Protein AF-0000000087149313 (afdb_homodimer)

Solvent-accessible surface area (backbone atoms only — not comparable to full-atom values): 12226 Å² total; per-residue (Å²): 126,84,83,65,76,82,66,44,53,39,24,31,28,38,32,50,38,61,80,58,48,82,68,40,74,59,49,73,34,48,25,33,29,45,24,23,52,72,53,33,72,73,40,62,38,40,29,31,23,41,38,40,74,73,73,87,81,51,76,36,46,41,80,42,56,24,92,80,37,57,45,91,47,56,29,19,32,30,40,69,55,29,27,45,41,17,40,87,77,26,48,77,46,77,62,39,60,55,51,68,72,61,46,51,51,48,50,52,16,38,27,54,34,42,62,50,121,126,82,83,66,75,82,65,44,53,39,25,30,28,37,33,49,39,60,80,56,48,82,69,40,74,58,50,75,34,48,24,33,28,46,25,23,51,72,54,33,71,72,42,61,37,41,31,33,22,40,39,39,74,74,73,87,81,51,75,36,47,40,82,43,56,24,94,79,39,55,45,91,47,54,29,20,32,30,38,67,54,28,28,44,41,15,40,85,76,27,48,77,48,77,62,40,58,54,50,70,71,60,47,53,52,47,50,53,17,37,25,55,36,43,62,49,119

Secondary structure (DSSP, 8-state):
--------TTEEEEEE--S--TTS--SEEEEEE-S-HHHHHH-SEEEEEEEES-----TTEEEE-GGGSS-SS-EEEEGGG-EEEEHHHHEEEEEEE--HHHHHHHHHHHHHHHT--/--------TTEEEEEE--S--TTS--SEEEEEE-S-HHHHHH-SEEEEEEEES-----TTEEEE-GGGSS-SS-EEEEGGG-EEEEHHHHEEEEEEE--HHHHHHHHHHHHHHHT--

Sequence (234 aa):
MSDDPEIRRSDVVVVDLDPAEGHEMKKTRPAVVVQNDVGNKNSGTTIVAPATGTYRGYPFEVLVEAADSPFEKDSSVRLDQIRVVSIDDRIHSVLGRLDTTTMDEVDEALKLSLALDMSDDPEIRRSDVVVVDLDPAEGHEMKKTRPAVVVQNDVGNKNSGTTIVAPATGTYRGYPFEVLVEAADSPFEKDSSVRLDQIRVVSIDDRIHSVLGRLDTTTMDEVDEALKLSLALD

InterPro domains:
  IPR003477 mRNA interferase PemK-like [PF02452] (8-114)
  IPR003477 mRNA interferase PemK-like [PIRSF033490] (6-116)
  IPR003477 mRNA interferase PemK-like [PTHR33988] (7-116)
  IPR011067 Plasmid maintenance toxin/Cell growth inhibitor [G3DSA:2.30.30.110] (5-117)

Nearest PDB structures (foldseek):
  4mzm-assembly2_C  TM=9.581E-01  e=4.057E-13  Staphylococcus aureus subsp. aureus N315
  5dlo-assembly1_A  TM=9.617E-01  e=4.419E-12  Staphylococcus aureus
  9g2a-assembly1_B  TM=9.356E-01  e=2.939E-12  Staphylococcus aureus subsp. aureus N315
  4mzp-assembly3_E  TM=9.376E-01  e=5.912E-12  Staphylococcus aureus subsp. aureus N315
  5cr2-assembly2_C  TM=8.946E-01  e=3.277E-08  Escherichia coli K-12

Structure (mmCIF, N/CA/C/O backbone):
data_AF-0000000087149313-model_v1
#
loop_
_entity.id
_entity.type
_entity.pdbx_description
1 polymer 'Type II toxin-antitoxin system PemK/MazF family toxin'
#
loop_
_atom_site.group_PDB
_atom_site.id
_atom_site.type_symbol
_atom_site.label_atom_id
_atom_site.label_alt_id
_atom_site.label_comp_id
_atom_site.label_asym_id
_atom_site.label_entity_id
_atom_site.label_seq_id
_atom_site.pdbx_PDB_ins_code
_atom_site.Cartn_x
_atom_site.Cartn_y
_atom_site.Cartn_z
_atom_site.occupancy
_atom_site.B_iso_or_equiv
_atom_site.auth_seq_id
_atom_site.auth_comp_id
_atom_site.auth_asym_id
_atom_site.auth_atom_id
_atom_site.pdbx_PDB_model_num
ATOM 1 N N . MET A 1 1 ? 25.422 -14.844 7.492 1 31.81 1 MET A N 1
ATOM 2 C CA . MET A 1 1 ? 24.594 -13.82 6.867 1 31.81 1 MET A CA 1
ATOM 3 C C . MET A 1 1 ? 23.562 -14.453 5.926 1 31.81 1 MET A C 1
ATOM 5 O O . MET A 1 1 ? 23.938 -15.156 4.984 1 31.81 1 MET A O 1
ATOM 9 N N . SER A 1 2 ? 22.453 -15.062 6.301 1 39.28 2 SER A N 1
ATOM 10 C CA . SER A 1 2 ? 21.609 -15.906 5.465 1 39.28 2 SER A CA 1
ATOM 11 C C . SER A 1 2 ? 21.422 -15.312 4.074 1 39.28 2 SER A C 1
ATOM 13 O O . SER A 1 2 ? 21.422 -14.086 3.916 1 39.28 2 SER A O 1
ATOM 15 N N . ASP A 1 3 ? 21.938 -15.805 2.93 1 41.69 3 ASP A N 1
ATOM 16 C CA . ASP A 1 3 ? 21.844 -15.391 1.536 1 41.69 3 ASP A CA 1
ATOM 17 C C . ASP A 1 3 ? 20.406 -15.031 1.166 1 41.69 3 ASP A C 1
ATOM 19 O O . ASP A 1 3 ? 19.641 -15.891 0.706 1 41.69 3 ASP A O 1
ATOM 23 N N . ASP A 1 4 ? 19.516 -14.492 2.016 1 52.44 4 ASP A N 1
ATOM 24 C CA . ASP A 1 4 ? 18.141 -14.18 1.675 1 52.44 4 ASP A CA 1
ATOM 25 C C . ASP A 1 4 ? 18.031 -13.602 0.264 1 52.44 4 ASP A C 1
ATOM 27 O O . ASP A 1 4 ? 18.734 -12.648 -0.075 1 52.44 4 ASP A O 1
ATOM 31 N N . PRO A 1 5 ? 17.562 -14.344 -0.653 1 60.69 5 PRO A N 1
ATOM 32 C CA . PRO A 1 5 ? 17.484 -13.805 -2.014 1 60.69 5 PRO A CA 1
ATOM 33 C C . PRO A 1 5 ? 17 -12.359 -2.049 1 60.69 5 PRO A C 1
ATOM 35 O O . PRO A 1 5 ? 16.297 -11.914 -1.144 1 60.69 5 PRO A O 1
ATOM 38 N N . GLU A 1 6 ? 17.688 -11.523 -2.691 1 86.81 6 GLU A N 1
ATOM 39 C CA . GLU A 1 6 ? 17.344 -10.133 -2.961 1 86.81 6 GLU A CA 1
ATOM 40 C C . GLU A 1 6 ? 15.906 -10.016 -3.469 1 86.81 6 GLU A C 1
ATOM 42 O O . GLU A 1 6 ? 15.523 -10.688 -4.426 1 86.81 6 GLU A O 1
ATOM 47 N N . ILE A 1 7 ? 14.93 -9.453 -2.691 1 96.69 7 ILE A N 1
ATOM 48 C CA . ILE A 1 7 ? 13.555 -9.172 -3.084 1 96.69 7 ILE A CA 1
ATOM 49 C C . ILE A 1 7 ? 13.539 -8.18 -4.246 1 96.69 7 ILE A C 1
ATOM 51 O O . ILE A 1 7 ? 14.234 -7.164 -4.211 1 96.69 7 ILE A O 1
ATOM 55 N N . ARG A 1 8 ? 12.812 -8.609 -5.32 1 98.12 8 ARG A N 1
ATOM 56 C CA . ARG A 1 8 ? 12.688 -7.742 -6.488 1 98.12 8 ARG A CA 1
ATOM 57 C C . ARG A 1 8 ? 11.219 -7.527 -6.855 1 98.12 8 ARG A C 1
ATOM 59 O O . ARG A 1 8 ? 10.375 -8.391 -6.594 1 98.12 8 ARG A O 1
ATOM 66 N N . ARG A 1 9 ? 11.008 -6.379 -7.488 1 98.69 9 ARG A N 1
ATOM 67 C CA . ARG A 1 9 ? 9.672 -6.133 -8.023 1 98.69 9 ARG A CA 1
ATOM 68 C C . ARG A 1 9 ? 9.25 -7.262 -8.961 1 98.69 9 ARG A C 1
ATOM 70 O O . ARG A 1 9 ? 10.062 -7.793 -9.719 1 98.69 9 ARG A O 1
ATOM 77 N N . SER A 1 10 ? 8.039 -7.629 -8.922 1 98.81 10 SER A N 1
ATOM 78 C CA . SER A 1 10 ? 7.406 -8.664 -9.727 1 98.81 10 SER A CA 1
ATOM 79 C C . SER A 1 10 ? 7.57 -10.039 -9.094 1 98.81 10 SER A C 1
ATOM 81 O O . SER A 1 10 ? 6.98 -11.023 -9.555 1 98.81 10 SER A O 1
ATOM 83 N N . ASP A 1 11 ? 8.477 -10.18 -8.039 1 98.69 11 ASP A N 1
ATOM 84 C CA . ASP A 1 11 ? 8.555 -11.453 -7.328 1 98.69 11 ASP A CA 1
ATOM 85 C C . ASP A 1 11 ? 7.199 -11.836 -6.734 1 98.69 11 ASP A C 1
ATOM 87 O O . A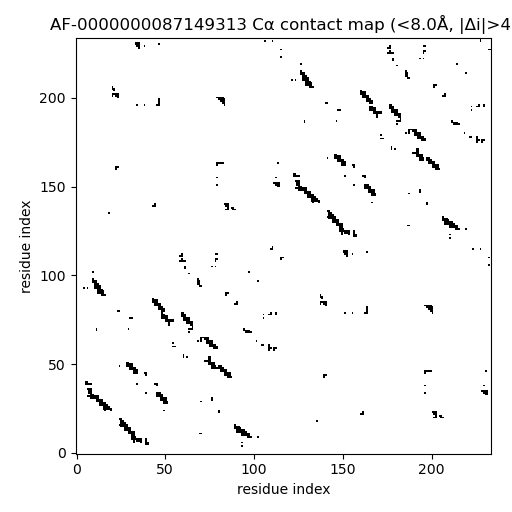SP A 1 11 ? 6.484 -10.984 -6.211 1 98.69 11 ASP A O 1
ATOM 91 N N . VAL A 1 12 ? 6.836 -13.086 -6.875 1 98.88 12 VAL A N 1
ATOM 92 C CA . VAL A 1 12 ? 5.785 -13.672 -6.047 1 98.88 12 VAL A CA 1
ATOM 93 C C . VAL A 1 12 ? 6.395 -14.242 -4.77 1 98.88 12 VAL A C 1
ATOM 95 O O . VAL A 1 12 ? 7.312 -15.07 -4.82 1 98.88 12 VAL A O 1
ATOM 98 N N . VAL A 1 13 ? 5.879 -13.828 -3.637 1 98.75 13 VAL A N 1
ATOM 99 C CA . VAL A 1 13 ? 6.434 -14.227 -2.348 1 98.75 13 VAL A CA 1
ATOM 100 C C . VAL A 1 13 ? 5.336 -14.828 -1.473 1 98.75 13 VAL A C 1
ATOM 102 O O . VAL A 1 13 ? 4.145 -14.641 -1.743 1 98.75 13 VAL A O 1
ATOM 105 N N . VAL A 1 14 ? 5.719 -15.586 -0.468 1 98.69 14 VAL A N 1
ATOM 106 C CA . VAL A 1 14 ? 4.816 -15.992 0.603 1 98.69 14 VAL A CA 1
ATOM 107 C C . VAL A 1 14 ? 4.957 -15.039 1.789 1 98.69 14 VAL A C 1
ATOM 109 O O . VAL A 1 14 ? 6.035 -14.93 2.381 1 98.69 14 VAL A O 1
ATOM 112 N N . VAL A 1 15 ? 3.875 -14.406 2.135 1 98.81 15 VAL A N 1
ATOM 113 C CA . VAL A 1 15 ? 3.955 -13.336 3.121 1 98.81 15 VAL A CA 1
ATOM 114 C C . VAL A 1 15 ? 2.982 -13.609 4.266 1 98.81 15 VAL A C 1
ATOM 116 O O . VAL A 1 15 ? 1.86 -14.062 4.039 1 98.81 15 VAL A O 1
ATOM 119 N N . ASP A 1 16 ? 3.416 -13.375 5.5 1 98.81 16 ASP A N 1
ATOM 120 C CA . ASP A 1 16 ? 2.553 -13.414 6.68 1 98.81 16 ASP A CA 1
ATOM 121 C C . ASP A 1 16 ? 1.894 -12.055 6.918 1 98.81 16 ASP A C 1
ATOM 123 O O . ASP A 1 16 ? 2.566 -11.086 7.273 1 98.81 16 ASP A O 1
ATOM 127 N N . LEU A 1 17 ? 0.574 -11.977 6.84 1 98.75 17 LEU A N 1
ATOM 128 C CA . LEU A 1 17 ? -0.126 -10.695 6.926 1 98.75 17 LEU A CA 1
ATOM 129 C C . LEU A 1 17 ? -0.73 -10.5 8.312 1 98.75 17 LEU A C 1
ATOM 131 O O . LEU A 1 17 ? -1.317 -9.453 8.594 1 98.75 17 LEU A O 1
ATOM 135 N N . ASP A 1 18 ? -0.451 -11.438 9.18 1 97.94 18 ASP A N 1
ATOM 136 C CA . ASP A 1 18 ? -0.985 -11.312 10.539 1 97.94 18 ASP A CA 1
ATOM 137 C C . ASP A 1 18 ? -0.021 -10.555 11.438 1 97.94 18 ASP A C 1
ATOM 139 O O . ASP A 1 18 ? 1.197 -10.688 11.312 1 97.94 18 ASP A O 1
ATOM 143 N N . PRO A 1 19 ? -0.542 -9.93 12.445 1 97.5 19 PRO A N 1
ATOM 144 C CA . PRO A 1 19 ? -1.968 -9.664 12.641 1 97.5 19 PRO A CA 1
ATOM 145 C C . PRO A 1 19 ? -2.506 -8.617 11.672 1 97.5 19 PRO A C 1
ATOM 147 O O . PRO A 1 19 ? -1.741 -7.801 11.148 1 97.5 19 PRO A O 1
ATOM 150 N N . ALA A 1 20 ? -3.686 -8.609 11.227 1 97.19 20 ALA A N 1
ATOM 151 C CA . ALA A 1 20 ? -4.441 -7.617 10.469 1 97.19 20 ALA A CA 1
ATOM 152 C C . ALA A 1 20 ? -5.715 -7.215 11.203 1 97.19 20 ALA A C 1
ATOM 154 O O . ALA A 1 20 ? -6.117 -7.867 12.164 1 97.19 20 ALA A O 1
ATOM 155 N N . GLU A 1 21 ? -6.277 -6.176 10.812 1 97.62 21 GLU A N 1
ATOM 156 C CA . GLU A 1 21 ? -7.477 -5.656 11.461 1 97.62 21 GLU A CA 1
ATOM 157 C C . GLU A 1 21 ? -8.641 -5.547 10.484 1 97.62 21 GLU A C 1
ATOM 159 O O . GLU A 1 21 ? -8.445 -5.164 9.328 1 97.62 21 GLU A O 1
ATOM 164 N N . GLY A 1 22 ? -9.828 -5.852 11.016 1 97.88 22 GLY A N 1
ATOM 165 C CA . GLY A 1 22 ? -11.055 -5.594 10.281 1 97.88 22 GLY A CA 1
ATOM 166 C C . GLY A 1 22 ? -11.047 -6.188 8.883 1 97.88 22 GLY A C 1
ATOM 167 O O . GLY A 1 22 ? -10.82 -7.387 8.719 1 97.88 22 GLY A O 1
ATOM 168 N N . HIS A 1 23 ? -11.125 -5.305 7.891 1 98.19 23 HIS A N 1
ATOM 169 C CA . HIS A 1 23 ? -11.305 -5.711 6.504 1 98.19 23 HIS A CA 1
ATOM 170 C C . HIS A 1 23 ? -9.961 -5.914 5.809 1 98.19 23 HIS A C 1
ATOM 172 O O . HIS A 1 23 ? -9.914 -6.152 4.598 1 98.19 23 HIS A O 1
ATOM 178 N N . GLU A 1 24 ? -8.828 -5.82 6.453 1 98.75 24 GLU A N 1
ATOM 179 C CA . GLU A 1 24 ? -7.512 -6.098 5.895 1 98.75 24 GLU A CA 1
ATOM 180 C C . GLU A 1 24 ? -7.32 -7.59 5.648 1 98.75 24 GLU A C 1
ATOM 182 O O . GLU A 1 24 ? -7.73 -8.422 6.461 1 98.75 24 GLU A O 1
ATOM 187 N N . MET A 1 25 ? -6.695 -7.863 4.508 1 98.75 25 MET A N 1
ATOM 188 C CA . MET A 1 25 ? -6.398 -9.273 4.246 1 98.75 25 MET A CA 1
ATOM 189 C C . MET A 1 25 ? -5.434 -9.828 5.289 1 98.75 25 MET A C 1
ATOM 191 O O . MET A 1 25 ? -4.523 -9.125 5.734 1 98.75 25 MET A O 1
ATOM 195 N N . LYS A 1 26 ? -5.652 -11.094 5.672 1 98.25 26 LYS A N 1
ATOM 196 C CA . LYS A 1 26 ? -4.922 -11.719 6.766 1 98.25 26 LYS A CA 1
ATOM 197 C C . LYS A 1 26 ? -4.34 -13.062 6.332 1 98.25 26 LYS A C 1
ATOM 199 O O . LYS A 1 26 ? -4.461 -13.453 5.168 1 98.25 26 LYS A O 1
ATOM 204 N N . LYS A 1 27 ? -3.635 -13.719 7.246 1 98.44 27 LYS A N 1
ATOM 205 C CA . LYS A 1 27 ? -3.045 -15.039 7.078 1 98.44 27 LYS A CA 1
ATOM 206 C C . LYS A 1 27 ? -1.812 -14.984 6.18 1 98.44 27 LYS A C 1
ATOM 208 O O . LYS A 1 27 ? -1.324 -13.898 5.855 1 98.44 27 LYS A O 1
ATOM 213 N N . THR A 1 28 ? -1.25 -16.172 6.035 1 98.69 28 THR A N 1
ATOM 214 C CA . THR A 1 28 ? -0.119 -16.328 5.125 1 98.69 28 THR A CA 1
ATOM 215 C C . THR A 1 28 ? -0.602 -16.578 3.699 1 98.69 28 THR A C 1
ATOM 217 O O . THR A 1 28 ? -1.38 -17.5 3.453 1 98.69 28 THR A O 1
ATOM 220 N N . ARG A 1 29 ? -0.194 -15.742 2.789 1 98.62 29 ARG A N 1
ATOM 221 C CA . ARG A 1 29 ? -0.681 -15.766 1.415 1 98.62 29 ARG A CA 1
ATOM 222 C C . ARG A 1 29 ? 0.45 -15.5 0.427 1 98.62 29 ARG A C 1
ATOM 224 O O . ARG A 1 29 ? 1.456 -14.883 0.779 1 98.62 29 ARG A O 1
ATOM 231 N N . PRO A 1 30 ? 0.288 -15.953 -0.799 1 98.81 30 PRO A N 1
AT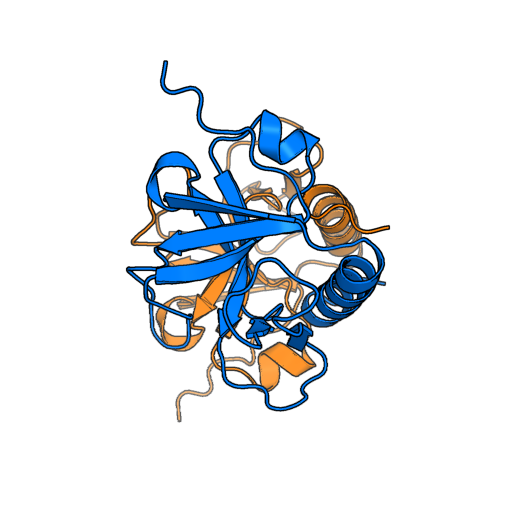OM 232 C CA . PRO A 1 30 ? 1.148 -15.383 -1.84 1 98.81 30 PRO A CA 1
ATOM 233 C C . PRO A 1 30 ? 0.868 -13.906 -2.098 1 98.81 30 PRO A C 1
ATOM 235 O O . PRO A 1 30 ? -0.263 -13.445 -1.915 1 98.81 30 PRO A O 1
ATOM 238 N N . ALA A 1 31 ? 1.833 -13.18 -2.514 1 98.94 31 ALA A N 1
ATOM 239 C CA . ALA A 1 31 ? 1.73 -11.758 -2.846 1 98.94 31 ALA A CA 1
ATOM 240 C C . ALA A 1 31 ? 2.748 -11.367 -3.916 1 98.94 31 ALA A C 1
ATOM 242 O O . ALA A 1 31 ? 3.756 -12.055 -4.098 1 98.94 31 ALA A O 1
ATOM 243 N N . VAL A 1 32 ? 2.504 -10.32 -4.562 1 98.94 32 VAL A N 1
ATOM 244 C CA . VAL A 1 32 ? 3.402 -9.805 -5.586 1 98.94 32 VAL A CA 1
ATOM 245 C C . VAL A 1 32 ? 4.129 -8.562 -5.062 1 98.94 32 VAL A C 1
ATOM 247 O O . VAL A 1 32 ? 3.496 -7.641 -4.543 1 98.94 32 VAL A O 1
ATOM 250 N N . VAL A 1 33 ? 5.414 -8.562 -5.16 1 98.94 33 VAL A N 1
ATOM 251 C CA . VAL A 1 33 ? 6.199 -7.383 -4.801 1 98.94 33 VAL A CA 1
ATOM 252 C C . VAL A 1 33 ? 6.008 -6.293 -5.852 1 98.94 33 VAL A C 1
ATOM 254 O O . VAL A 1 33 ? 6.262 -6.516 -7.039 1 98.94 33 VAL A O 1
ATOM 257 N N . VAL A 1 34 ? 5.629 -5.094 -5.336 1 98.94 34 VAL A N 1
ATOM 258 C CA . VAL A 1 34 ? 5.336 -4.039 -6.297 1 98.94 34 VAL A CA 1
ATOM 259 C C . VAL A 1 34 ? 6.227 -2.826 -6.023 1 98.94 34 VAL A C 1
ATOM 261 O O . VAL A 1 34 ? 6.199 -1.846 -6.77 1 98.94 34 VAL A O 1
ATOM 264 N N . GLN A 1 35 ? 7.066 -2.828 -5.004 1 98.88 35 GLN A N 1
ATOM 265 C CA . GLN A 1 35 ? 8.023 -1.766 -4.723 1 98.88 35 GLN A CA 1
ATOM 266 C C . GLN A 1 35 ? 9.18 -1.785 -5.723 1 98.88 35 GLN A C 1
ATOM 268 O O . GLN A 1 35 ? 9.633 -2.855 -6.133 1 98.88 35 GLN A O 1
ATOM 273 N N . ASN A 1 36 ? 9.664 -0.591 -6.062 1 98.56 36 ASN A N 1
ATOM 274 C CA . ASN A 1 36 ? 10.805 -0.495 -6.969 1 98.56 36 ASN A CA 1
ATOM 275 C C . ASN A 1 36 ? 12.047 -1.162 -6.383 1 98.56 36 ASN A C 1
ATOM 277 O O . ASN A 1 36 ? 12.164 -1.295 -5.164 1 98.56 36 ASN A O 1
ATOM 281 N N . ASP A 1 37 ? 13.031 -1.452 -7.242 1 97.94 37 ASP A N 1
ATOM 282 C CA . ASP A 1 37 ? 14.141 -2.295 -6.812 1 97.94 37 ASP A CA 1
ATOM 283 C C . ASP A 1 37 ? 15.195 -1.478 -6.059 1 97.94 37 ASP A C 1
ATOM 285 O O . ASP A 1 37 ? 15.953 -2.023 -5.258 1 97.94 37 ASP A O 1
ATOM 289 N N . VAL A 1 38 ? 15.359 -0.211 -6.375 1 97.5 38 VAL A N 1
ATOM 290 C CA . VAL A 1 38 ? 16.25 0.62 -5.57 1 97.5 38 VAL A CA 1
ATOM 291 C C . VAL A 1 38 ? 15.789 0.605 -4.113 1 97.5 38 VAL A C 1
ATOM 293 O O . VAL A 1 38 ? 16.594 0.423 -3.203 1 97.5 38 VAL A O 1
ATOM 296 N N . GLY A 1 39 ? 14.445 0.805 -3.916 1 97.44 39 GLY A N 1
ATOM 297 C CA . GLY A 1 39 ? 13.891 0.703 -2.572 1 97.44 39 GLY A CA 1
ATOM 298 C C . GLY A 1 39 ? 14.078 -0.669 -1.954 1 97.44 39 GLY A C 1
ATOM 299 O O . GLY A 1 39 ? 14.461 -0.784 -0.789 1 97.44 39 GLY A O 1
ATOM 300 N N . ASN A 1 40 ? 13.805 -1.708 -2.721 1 98.12 40 ASN A N 1
ATOM 301 C CA . ASN A 1 40 ? 13.938 -3.07 -2.213 1 98.12 40 ASN A CA 1
ATOM 302 C C . ASN A 1 40 ? 15.367 -3.357 -1.747 1 98.12 40 ASN A C 1
ATOM 304 O O . ASN A 1 40 ? 15.57 -4.078 -0.768 1 98.12 40 ASN A O 1
ATOM 308 N N . LYS A 1 41 ? 16.297 -2.852 -2.371 1 96.62 41 LYS A N 1
ATOM 309 C CA . LYS A 1 41 ? 17.703 -3.098 -2.059 1 96.62 41 LYS A CA 1
ATOM 310 C C . LYS A 1 41 ? 18.141 -2.318 -0.82 1 96.62 41 LYS A C 1
ATOM 312 O O . LYS A 1 41 ? 19.047 -2.734 -0.107 1 96.62 41 LYS A O 1
ATOM 317 N N . ASN A 1 42 ? 17.469 -1.218 -0.54 1 96.25 42 ASN A N 1
ATOM 318 C CA . ASN A 1 42 ? 18 -0.295 0.459 1 96.25 42 ASN A CA 1
ATOM 319 C C . ASN A 1 42 ? 17.078 -0.195 1.672 1 96.25 42 ASN A C 1
ATOM 321 O O . ASN A 1 42 ? 17.281 0.66 2.537 1 96.25 42 ASN A O 1
ATOM 325 N N . SER A 1 43 ? 16.125 -0.995 1.692 1 96.31 43 SER A N 1
ATOM 326 C CA . SER A 1 43 ? 15.156 -0.921 2.779 1 96.31 43 SER A CA 1
ATOM 327 C C . SER A 1 43 ? 14.938 -2.287 3.418 1 96.31 43 SER A C 1
ATOM 329 O O . SER A 1 43 ? 15.156 -3.32 2.781 1 96.31 43 SER A O 1
ATOM 331 N N . GLY A 1 44 ? 14.578 -2.295 4.68 1 97.5 44 GLY A N 1
ATOM 332 C CA . GLY A 1 44 ? 14.164 -3.514 5.352 1 97.5 44 GLY A CA 1
ATOM 333 C C . GLY A 1 44 ? 12.719 -3.887 5.074 1 97.5 44 GLY A C 1
ATOM 334 O O . GLY A 1 44 ? 12.242 -4.938 5.516 1 97.5 44 GLY A O 1
ATOM 335 N N . THR A 1 45 ? 12 -3.014 4.355 1 98.38 45 THR A N 1
ATOM 336 C CA . THR A 1 45 ? 10.609 -3.271 3.996 1 98.38 45 THR A CA 1
ATOM 337 C C . THR A 1 45 ? 10.445 -3.348 2.482 1 98.38 45 THR A C 1
ATOM 339 O O . THR A 1 45 ? 11.359 -3 1.735 1 98.38 45 THR A O 1
ATOM 342 N N . THR A 1 46 ? 9.383 -3.877 2.039 1 98.81 46 THR A N 1
ATOM 343 C CA . THR A 1 46 ? 8.891 -3.793 0.667 1 98.81 46 THR A CA 1
ATOM 344 C C . THR A 1 46 ? 7.379 -3.607 0.641 1 98.81 46 THR A C 1
ATOM 346 O O . THR A 1 46 ? 6.723 -3.674 1.683 1 98.81 46 THR A O 1
ATOM 349 N N . ILE A 1 47 ? 6.805 -3.262 -0.503 1 98.94 47 ILE A N 1
ATOM 350 C CA . ILE A 1 47 ? 5.363 -3.148 -0.687 1 98.94 47 ILE A CA 1
ATOM 351 C C . ILE A 1 47 ? 4.852 -4.328 -1.511 1 98.94 47 ILE A C 1
ATOM 353 O O . ILE A 1 47 ? 5.418 -4.652 -2.559 1 98.94 47 ILE A O 1
ATOM 357 N N . VAL A 1 48 ? 3.779 -4.961 -1.023 1 99 48 VAL A N 1
ATOM 358 C CA . VAL A 1 48 ? 3.279 -6.164 -1.686 1 99 48 VAL A CA 1
ATOM 359 C C . VAL A 1 48 ? 1.788 -6.012 -1.972 1 99 48 VAL A C 1
ATOM 361 O O . VAL A 1 48 ? 1.094 -5.25 -1.296 1 99 48 VAL A O 1
ATOM 364 N N . ALA A 1 49 ? 1.353 -6.703 -2.943 1 98.94 49 ALA A N 1
ATOM 365 C CA . ALA A 1 49 ? -0.061 -6.922 -3.234 1 98.94 49 ALA A CA 1
ATOM 366 C C . ALA A 1 49 ? -0.449 -8.383 -2.994 1 98.94 49 ALA A C 1
ATOM 368 O O . ALA A 1 49 ? -0.037 -9.273 -3.742 1 98.94 49 ALA A O 1
ATOM 369 N N . PRO A 1 50 ? -1.26 -8.664 -2.021 1 98.94 50 PRO A N 1
ATOM 370 C CA . PRO A 1 50 ? -1.608 -10.055 -1.715 1 98.94 50 PRO A CA 1
ATOM 371 C C . PRO A 1 50 ? -2.578 -10.656 -2.729 1 98.94 50 PRO A C 1
ATOM 373 O O . PRO A 1 50 ? -3.271 -9.922 -3.438 1 98.94 50 PRO A O 1
ATOM 376 N N . ALA A 1 51 ? -2.594 -11.961 -2.775 1 98.88 51 ALA A N 1
ATOM 377 C CA . ALA A 1 51 ? -3.459 -12.68 -3.709 1 98.88 51 ALA A CA 1
ATOM 378 C C . ALA A 1 51 ? -4.395 -13.625 -2.969 1 98.88 51 ALA A C 1
ATOM 380 O O . ALA A 1 51 ? -4.098 -14.062 -1.854 1 98.88 51 ALA A O 1
ATOM 381 N N . THR A 1 52 ? -5.465 -13.875 -3.523 1 98.38 52 THR A N 1
ATOM 382 C CA . THR A 1 52 ? -6.457 -14.82 -3.031 1 98.38 52 THR A CA 1
ATOM 383 C C . T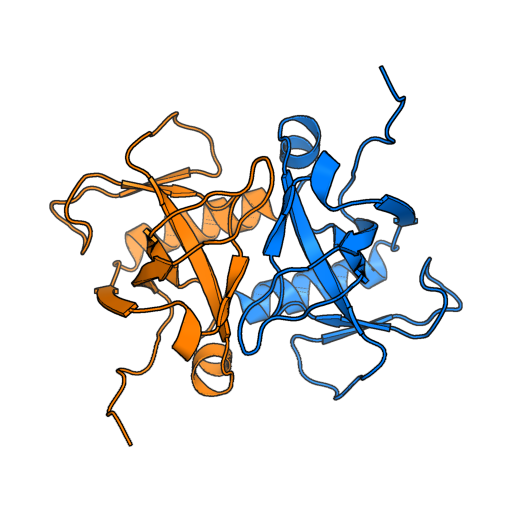HR A 1 52 ? -7.008 -15.672 -4.176 1 98.38 52 THR A C 1
ATOM 385 O O . THR A 1 52 ? -6.746 -15.383 -5.348 1 98.38 52 THR A O 1
ATOM 388 N N . GLY A 1 53 ? -7.641 -16.703 -3.867 1 97.88 53 GLY A N 1
ATOM 389 C CA . GLY A 1 53 ? -8.227 -17.578 -4.875 1 97.88 53 GLY A CA 1
ATOM 390 C C . GLY A 1 53 ? -9.547 -17.062 -5.418 1 97.88 53 GLY A C 1
ATOM 391 O O . GLY A 1 53 ? -10.039 -17.547 -6.434 1 97.88 53 GLY A O 1
ATOM 392 N N . THR A 1 54 ? -10.164 -16.109 -4.762 1 96.44 54 THR A N 1
ATOM 393 C CA . THR A 1 54 ? -11.461 -15.578 -5.164 1 96.44 54 THR A CA 1
ATOM 394 C C . THR A 1 54 ? -11.297 -14.422 -6.141 1 96.44 54 THR A C 1
ATOM 396 O O . THR A 1 54 ? -10.672 -13.414 -5.816 1 96.44 54 THR A O 1
ATOM 399 N N . TYR A 1 55 ? -11.789 -14.633 -7.266 1 97.19 55 TYR A N 1
ATOM 400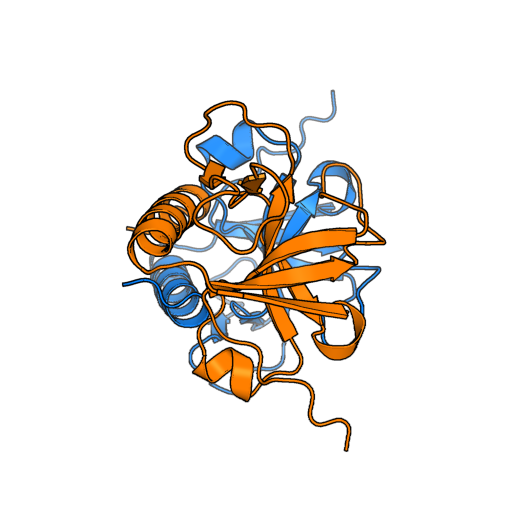 C CA . TYR A 1 55 ? -11.766 -13.594 -8.281 1 97.19 55 TYR A CA 1
ATOM 401 C C . TYR A 1 55 ? -13.18 -13.086 -8.57 1 97.19 55 TYR A C 1
ATOM 403 O O . TYR A 1 55 ? -14.062 -13.859 -8.938 1 97.19 55 TYR A O 1
ATOM 411 N N . ARG A 1 56 ? -13.461 -11.766 -8.484 1 97.06 56 ARG A N 1
ATOM 412 C CA . ARG A 1 56 ? -14.781 -11.18 -8.664 1 97.06 56 ARG A CA 1
ATOM 413 C C . ARG A 1 56 ? -14.836 -10.32 -9.922 1 97.06 56 ARG A C 1
ATOM 415 O O . ARG A 1 56 ? -15.914 -9.875 -10.336 1 97.06 56 ARG A O 1
ATOM 422 N N . GLY A 1 57 ? -13.734 -9.984 -10.508 1 97.06 57 GLY A N 1
ATOM 423 C CA . GLY A 1 57 ? -13.695 -9.234 -11.758 1 97.06 57 GLY A CA 1
ATOM 424 C C . GLY A 1 57 ? -13.672 -7.734 -11.547 1 97.06 57 GLY A C 1
ATOM 425 O O . GLY A 1 57 ? -14.031 -6.969 -12.445 1 97.06 57 GLY A O 1
ATOM 426 N N . TYR A 1 58 ? -13.336 -7.254 -10.398 1 97.56 58 TYR A N 1
ATOM 427 C CA . TYR A 1 58 ? -13.188 -5.824 -10.156 1 97.56 58 TYR A CA 1
ATOM 428 C C . TYR A 1 58 ? -11.953 -5.277 -10.859 1 97.56 58 TYR A C 1
ATOM 430 O O . TYR A 1 58 ? -10.984 -6.008 -11.086 1 97.56 58 TYR A O 1
ATOM 438 N N . PRO A 1 59 ? -11.914 -3.988 -11.148 1 97.88 59 PRO A N 1
ATOM 439 C CA . PRO A 1 59 ? -10.781 -3.408 -11.875 1 97.88 59 PRO A CA 1
ATOM 440 C C . PRO A 1 59 ? -9.5 -3.369 -11.047 1 97.88 59 PRO A C 1
ATOM 442 O O . PRO A 1 59 ? -8.406 -3.213 -11.594 1 97.88 59 PRO A O 1
ATOM 445 N N . PHE A 1 60 ? -9.57 -3.484 -9.773 1 98.12 60 PHE A N 1
ATOM 446 C CA . PHE A 1 60 ? -8.383 -3.447 -8.922 1 98.12 60 PHE A CA 1
ATOM 447 C C . PHE A 1 60 ? -7.852 -4.855 -8.672 1 98.12 60 PHE A C 1
ATOM 449 O O . PHE A 1 60 ? -6.934 -5.043 -7.875 1 98.12 60 PHE A O 1
ATOM 456 N N . GLU A 1 61 ? -8.422 -5.848 -9.328 1 98.62 61 GLU A N 1
ATOM 457 C CA . GLU A 1 61 ? -7.965 -7.23 -9.297 1 98.62 61 GLU A CA 1
ATOM 458 C C . GLU A 1 61 ? -7.266 -7.613 -10.594 1 98.62 61 GLU A C 1
ATOM 460 O O . GLU A 1 61 ? -7.699 -7.219 -11.68 1 98.62 61 GLU A O 1
ATOM 465 N N . VAL A 1 62 ? -6.223 -8.359 -10.406 1 98.81 62 VAL A N 1
ATOM 466 C CA . VAL A 1 62 ? -5.586 -8.977 -11.57 1 98.81 62 VAL A CA 1
ATOM 467 C C . VAL A 1 62 ? -5.578 -10.492 -11.414 1 98.81 62 VAL A C 1
ATOM 469 O O . VAL A 1 62 ? -4.973 -11.023 -10.484 1 98.81 62 VAL A O 1
ATOM 472 N N . LEU A 1 63 ? -6.285 -11.156 -12.328 1 98.62 63 LEU A N 1
ATOM 473 C CA . LEU A 1 63 ? -6.289 -12.617 -12.328 1 98.62 63 LEU A CA 1
ATOM 474 C C . LEU A 1 63 ? -5.027 -13.164 -12.992 1 98.62 63 LEU A C 1
ATOM 476 O O . LEU A 1 63 ? -4.715 -12.797 -14.125 1 98.62 63 LEU A O 1
ATOM 480 N N . VAL A 1 64 ? -4.312 -13.984 -12.258 1 98.69 64 VAL A N 1
ATOM 481 C CA . VAL A 1 64 ? -3.105 -14.617 -12.781 1 98.69 64 VAL A CA 1
ATOM 482 C C . VAL A 1 64 ? -3.277 -16.141 -12.789 1 98.69 64 VAL A C 1
ATOM 484 O O . VAL A 1 64 ? -3.529 -16.75 -11.75 1 98.69 64 VAL A O 1
ATOM 487 N N . GLU A 1 65 ? -3.105 -16.703 -13.922 1 98.25 65 GLU A N 1
ATOM 488 C CA . GLU A 1 65 ? -3.246 -18.141 -14.047 1 98.25 65 GLU A CA 1
ATOM 489 C C . GLU A 1 65 ? -2.02 -18.859 -13.5 1 98.25 65 GLU A C 1
ATOM 491 O O . GLU A 1 65 ? -0.889 -18.422 -13.695 1 98.25 65 GLU A O 1
ATOM 496 N N . ALA A 1 66 ? -2.287 -20.031 -12.875 1 98 66 ALA A N 1
ATOM 497 C CA . ALA A 1 66 ? -1.216 -20.844 -12.297 1 98 66 ALA A CA 1
ATOM 498 C C . ALA A 1 66 ? -0.259 -21.344 -13.375 1 98 66 ALA A C 1
ATOM 500 O O . ALA A 1 66 ? 0.957 -21.359 -13.172 1 98 66 ALA A O 1
ATOM 501 N N . ALA A 1 67 ? -0.672 -21.703 -14.57 1 96.38 67 ALA A N 1
ATOM 502 C CA . ALA A 1 67 ? 0.099 -22.344 -15.633 1 96.38 67 ALA A CA 1
ATOM 503 C C . ALA A 1 67 ? 1.245 -21.453 -16.094 1 96.38 67 ALA A C 1
ATOM 505 O O . ALA A 1 67 ? 2.314 -21.938 -16.469 1 96.38 67 ALA A O 1
ATOM 506 N N . ASP A 1 68 ? 1.108 -20.172 -16 1 92.94 68 ASP A N 1
ATOM 507 C CA . ASP A 1 68 ? 2.092 -19.234 -16.562 1 92.94 68 ASP A CA 1
ATOM 508 C C . ASP A 1 68 ? 2.646 -18.312 -15.477 1 92.94 68 ASP A C 1
ATOM 510 O O . ASP A 1 68 ? 2.969 -17.156 -15.742 1 92.94 68 ASP A O 1
ATOM 514 N N . SER A 1 69 ? 2.604 -18.828 -14.266 1 98.06 69 SER A N 1
ATOM 515 C CA . SER A 1 69 ? 3.043 -17.984 -13.156 1 98.06 69 SER A CA 1
ATOM 516 C C . SER A 1 69 ? 3.6 -18.828 -12.008 1 98.06 69 SER A C 1
ATOM 518 O O . SER A 1 69 ? 3.475 -20.047 -12.016 1 98.06 69 SER A O 1
ATOM 520 N N . PRO A 1 70 ? 4.23 -18.188 -11.055 1 98.38 70 PRO A N 1
ATOM 521 C CA . PRO A 1 70 ? 4.746 -18.906 -9.891 1 98.38 70 PRO A CA 1
ATOM 522 C C . PRO A 1 70 ? 3.646 -19.297 -8.898 1 98.38 70 PRO A C 1
ATOM 524 O O . PRO A 1 70 ? 3.924 -19.938 -7.883 1 98.38 70 PRO A O 1
ATOM 527 N N . PHE A 1 71 ? 2.422 -18.906 -9.156 1 98.62 71 PHE A N 1
ATOM 528 C CA . PHE A 1 71 ? 1.337 -19.281 -8.258 1 98.62 71 PHE A CA 1
ATOM 529 C C . PHE A 1 71 ? 0.997 -20.75 -8.391 1 98.62 71 PHE A C 1
ATOM 531 O O . PHE A 1 71 ? 0.993 -21.297 -9.5 1 98.62 71 PHE A O 1
ATOM 538 N N . GLU A 1 72 ? 0.72 -21.391 -7.32 1 97.5 72 GLU A N 1
ATOM 539 C CA . GLU A 1 72 ? 0.334 -22.797 -7.324 1 97.5 72 GLU A CA 1
ATOM 540 C C . GLU A 1 72 ? -1.073 -22.984 -7.887 1 97.5 72 GLU A C 1
ATOM 542 O O . GLU A 1 72 ? -1.383 -24.031 -8.469 1 97.5 72 GLU A O 1
ATOM 547 N N . LYS A 1 73 ? -1.87 -22.031 -7.699 1 98.12 73 LYS A N 1
ATOM 548 C CA . LYS A 1 73 ? -3.242 -22 -8.195 1 98.12 73 LYS A CA 1
ATOM 549 C C . LYS A 1 73 ? -3.568 -20.656 -8.844 1 98.12 73 LYS A C 1
ATOM 551 O O . LYS A 1 73 ? -2.859 -19.672 -8.625 1 98.12 73 LYS 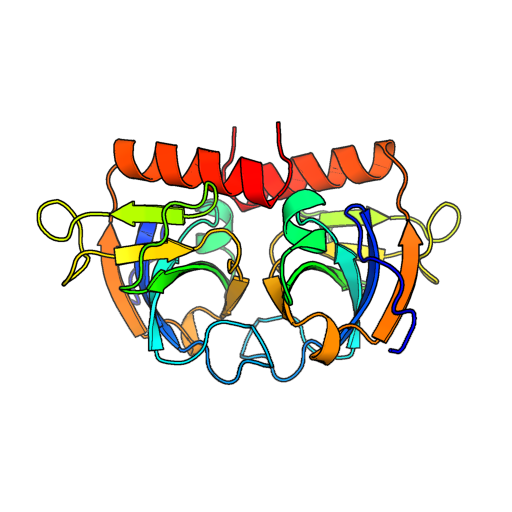A O 1
ATOM 556 N N . ASP A 1 74 ? -4.648 -20.719 -9.664 1 98.56 74 ASP A N 1
ATOM 557 C CA . ASP A 1 74 ? -5.125 -19.422 -10.164 1 98.56 74 ASP A CA 1
ATOM 558 C C . ASP A 1 74 ? -5.352 -18.453 -9.016 1 98.56 74 ASP A C 1
ATOM 560 O O . ASP A 1 74 ? -5.977 -18.797 -8.008 1 98.56 74 ASP A O 1
ATOM 564 N N . SER A 1 75 ? -4.777 -17.281 -9.211 1 98.75 75 SER A N 1
ATOM 565 C CA . SER A 1 75 ? -4.766 -16.328 -8.102 1 98.75 75 SER A CA 1
ATOM 566 C C . SER A 1 75 ? -5.23 -14.953 -8.562 1 98.75 75 SER A C 1
ATOM 568 O O . SER A 1 75 ? -4.902 -14.516 -9.664 1 98.75 75 SER A O 1
ATOM 570 N N . SER A 1 76 ? -6.016 -14.32 -7.777 1 98.81 76 SER A N 1
ATOM 571 C CA . SER A 1 76 ? -6.418 -12.93 -7.953 1 98.81 76 SER A CA 1
ATOM 572 C C . SER A 1 76 ? -5.566 -11.992 -7.102 1 98.81 76 SER A C 1
ATOM 574 O O . SER A 1 76 ? -5.664 -12 -5.871 1 98.81 76 SER A O 1
ATOM 576 N N . VAL A 1 77 ? -4.711 -11.188 -7.703 1 98.88 77 VAL A N 1
ATOM 577 C CA . VAL A 1 77 ? -3.883 -10.211 -7.012 1 98.88 77 VAL A CA 1
ATOM 578 C C . VAL A 1 77 ? -4.715 -8.977 -6.676 1 98.88 77 VAL A C 1
ATOM 580 O O . VAL A 1 77 ? -5.352 -8.391 -7.559 1 98.88 77 VAL A O 1
ATOM 583 N N . ARG A 1 78 ? -4.707 -8.578 -5.426 1 98.88 78 ARG A N 1
ATOM 584 C CA . ARG A 1 78 ? -5.578 -7.523 -4.922 1 98.88 78 ARG A CA 1
ATOM 585 C C . ARG A 1 78 ? -4.805 -6.227 -4.719 1 98.88 78 ARG A C 1
ATOM 587 O O . ARG A 1 78 ? -4.188 -6.023 -3.67 1 98.88 78 ARG A O 1
ATOM 594 N N . LEU A 1 79 ? -4.949 -5.305 -5.68 1 98.94 79 LEU A N 1
ATOM 595 C CA . LEU A 1 79 ? -4.176 -4.07 -5.641 1 98.94 79 LEU A CA 1
ATOM 596 C C . LEU A 1 79 ? -4.84 -3.041 -4.73 1 98.94 79 LEU A C 1
ATOM 598 O O . LEU A 1 79 ? -4.227 -2.031 -4.375 1 98.94 79 LEU A O 1
ATOM 602 N N . ASP A 1 80 ? -6.039 -3.289 -4.281 1 98.69 80 ASP A N 1
ATOM 603 C CA . ASP A 1 80 ? -6.699 -2.465 -3.271 1 98.69 80 ASP A CA 1
ATOM 604 C C . ASP A 1 80 ? -6.227 -2.834 -1.867 1 98.69 80 ASP A C 1
ATOM 606 O O . ASP A 1 80 ? -6.562 -2.152 -0.896 1 98.69 80 ASP A O 1
ATOM 610 N N . GLN A 1 81 ? -5.43 -3.885 -1.689 1 98.88 81 GLN A N 1
ATOM 611 C CA . GLN A 1 81 ? -4.98 -4.379 -0.392 1 98.88 81 GLN A CA 1
ATOM 612 C C . GLN A 1 81 ? -3.463 -4.289 -0.265 1 98.88 81 GLN A C 1
ATOM 614 O O . GLN A 1 81 ? -2.857 -5.004 0.533 1 98.88 81 GLN A O 1
ATOM 619 N N . ILE A 1 82 ? -2.871 -3.439 -1.062 1 98.94 82 ILE A N 1
ATOM 620 C CA . ILE A 1 82 ? -1.416 -3.338 -1.013 1 98.94 82 ILE A CA 1
ATOM 621 C C . ILE A 1 82 ? -0.979 -2.869 0.374 1 98.94 82 ILE A C 1
ATOM 623 O O . ILE A 1 82 ? -1.689 -2.104 1.029 1 98.94 82 ILE A O 1
ATOM 627 N N . ARG A 1 83 ? 0.204 -3.32 0.743 1 98.88 83 ARG A N 1
ATOM 628 C CA . ARG A 1 83 ? 0.732 -2.822 2.01 1 98.88 83 ARG A CA 1
ATOM 629 C C . ARG A 1 83 ? 2.234 -3.064 2.109 1 98.88 83 ARG A C 1
ATOM 631 O O . ARG A 1 83 ? 2.75 -4.035 1.551 1 98.88 83 ARG A O 1
ATOM 638 N N . VAL A 1 84 ? 2.887 -2.189 2.82 1 98.94 84 VAL A N 1
ATOM 639 C CA . VAL A 1 84 ? 4.293 -2.373 3.174 1 98.94 84 VAL A CA 1
ATOM 640 C C . VAL A 1 84 ? 4.43 -3.525 4.164 1 98.94 84 VAL A C 1
ATOM 642 O O . VAL A 1 84 ? 3.584 -3.697 5.047 1 98.94 84 VAL A O 1
ATOM 645 N N . VAL A 1 85 ? 5.492 -4.293 4.055 1 98.81 85 VAL A N 1
ATOM 646 C CA . VAL A 1 85 ? 5.797 -5.359 5 1 98.81 85 VAL A CA 1
ATOM 647 C C . VAL A 1 85 ? 7.301 -5.391 5.281 1 98.81 85 VAL A C 1
ATOM 649 O O . VAL A 1 85 ? 8.109 -5.125 4.391 1 98.81 85 VAL A O 1
ATOM 652 N N . SER A 1 86 ? 7.633 -5.734 6.539 1 98.62 86 SER A N 1
ATOM 653 C CA . SER A 1 86 ? 9.031 -6.012 6.855 1 98.62 86 SER A CA 1
ATOM 654 C C . SER A 1 86 ? 9.508 -7.293 6.176 1 98.62 86 SER A C 1
ATOM 656 O O . SER A 1 86 ? 8.914 -8.359 6.359 1 98.62 86 SER A O 1
ATOM 658 N N . ILE A 1 87 ? 10.57 -7.137 5.473 1 98.25 87 ILE A N 1
ATOM 659 C CA . ILE A 1 87 ? 11.031 -8.25 4.648 1 98.25 87 ILE A CA 1
ATOM 660 C C . ILE A 1 87 ? 11.43 -9.422 5.539 1 98.25 87 ILE A C 1
ATOM 662 O O . ILE A 1 87 ? 10.875 -10.516 5.422 1 98.25 87 ILE A O 1
ATOM 666 N N . ASP A 1 88 ? 12.25 -9.234 6.527 1 96.94 88 ASP A N 1
ATOM 667 C CA . ASP A 1 88 ? 12.797 -10.305 7.352 1 96.94 88 ASP A CA 1
ATOM 668 C C . ASP A 1 88 ? 11.727 -10.914 8.25 1 96.94 88 ASP A C 1
ATOM 670 O O . ASP A 1 88 ? 11.781 -12.102 8.578 1 96.94 88 ASP A O 1
ATOM 674 N N . ASP A 1 89 ? 10.742 -10.164 8.516 1 97.81 89 ASP A N 1
ATOM 675 C CA . ASP A 1 89 ? 9.781 -10.602 9.516 1 97.81 89 ASP A CA 1
ATOM 676 C C . ASP A 1 89 ? 8.578 -11.281 8.867 1 97.81 89 ASP A C 1
ATOM 678 O O . ASP A 1 89 ? 7.938 -12.141 9.469 1 97.81 89 ASP A O 1
ATOM 682 N N . ARG A 1 90 ? 8.305 -10.844 7.609 1 98.25 90 ARG A N 1
ATOM 683 C CA . ARG A 1 90 ? 7.004 -11.289 7.117 1 98.25 90 ARG A CA 1
ATOM 684 C C . ARG A 1 90 ? 7.16 -12.133 5.855 1 98.25 90 ARG A C 1
ATOM 686 O O . ARG A 1 90 ? 6.234 -12.852 5.465 1 98.25 90 ARG A O 1
ATOM 693 N N . ILE A 1 91 ? 8.242 -11.977 5.156 1 98.19 91 ILE A N 1
ATOM 694 C CA . ILE A 1 91 ? 8.383 -12.727 3.912 1 98.19 91 ILE A CA 1
ATOM 695 C C . ILE A 1 91 ? 9.125 -14.031 4.172 1 98.19 91 ILE A C 1
ATOM 697 O O . ILE A 1 91 ? 10.266 -14.023 4.648 1 98.19 91 ILE A O 1
ATOM 701 N N . HIS A 1 92 ? 8.594 -15.078 3.791 1 96.62 92 HIS A N 1
ATOM 702 C CA . HIS A 1 92 ? 9.109 -16.406 4.113 1 96.62 92 HIS A CA 1
ATOM 703 C C . HIS A 1 92 ? 9.898 -16.984 2.945 1 96.62 92 HIS A C 1
ATOM 705 O O . HIS A 1 92 ? 10.875 -17.719 3.148 1 96.62 92 HIS A O 1
ATOM 711 N N . SER A 1 93 ? 9.414 -16.734 1.789 1 96.69 93 SER A N 1
ATOM 712 C CA . SER A 1 93 ? 10.07 -17.312 0.618 1 96.69 93 SER A CA 1
ATOM 713 C C . SER A 1 93 ? 9.672 -16.578 -0.656 1 96.69 93 SER A C 1
ATOM 715 O O . SER A 1 93 ? 8.656 -15.875 -0.684 1 96.69 93 SER A O 1
ATOM 717 N N . VAL A 1 94 ? 10.484 -16.703 -1.655 1 97.44 94 VAL A N 1
ATOM 718 C CA . VAL A 1 94 ? 10.219 -16.234 -3.012 1 97.44 94 VAL A CA 1
ATOM 719 C C . VAL A 1 94 ? 9.859 -17.422 -3.906 1 97.44 94 VAL A C 1
ATOM 721 O O . VAL A 1 94 ? 10.633 -18.375 -4.023 1 97.44 94 VAL A O 1
ATOM 724 N N . LEU A 1 95 ? 8.719 -17.312 -4.527 1 97.69 95 LEU A N 1
ATOM 725 C CA . LEU A 1 95 ? 8.219 -18.438 -5.301 1 97.69 95 LEU A CA 1
ATOM 726 C C . LEU A 1 95 ? 8.648 -18.328 -6.762 1 97.69 95 LEU A C 1
ATOM 728 O O . LEU A 1 95 ? 8.609 -19.312 -7.5 1 97.69 95 LEU A O 1
ATOM 732 N N . GLY A 1 96 ? 8.953 -17.156 -7.23 1 98.19 96 GLY A N 1
ATOM 733 C CA . GLY A 1 96 ? 9.25 -16.828 -8.617 1 98.19 96 GLY A CA 1
ATOM 734 C C . GLY A 1 96 ? 8.859 -15.414 -8.984 1 98.19 96 GLY A C 1
ATOM 735 O O . GLY A 1 96 ? 8.664 -14.57 -8.109 1 98.19 96 GLY A O 1
ATOM 736 N N . ARG A 1 97 ? 8.859 -15.227 -10.406 1 98.12 97 ARG A N 1
ATOM 737 C CA . ARG A 1 97 ? 8.609 -13.859 -10.859 1 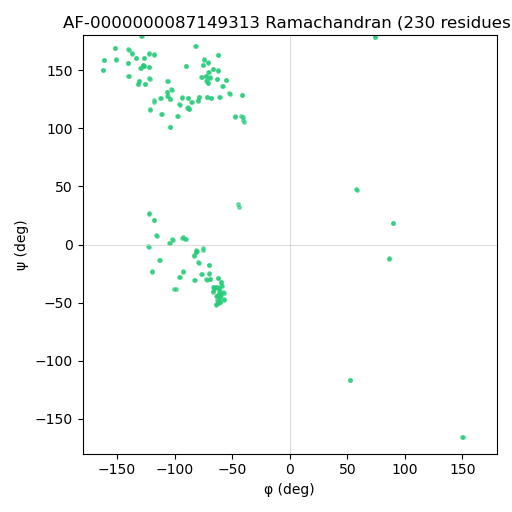98.12 97 ARG A CA 1
ATOM 738 C C . ARG A 1 97 ? 7.539 -13.836 -11.945 1 98.12 97 ARG A C 1
ATOM 740 O O . ARG A 1 97 ? 7.512 -14.695 -12.82 1 98.12 97 ARG A O 1
ATOM 747 N N . LEU A 1 98 ? 6.719 -12.812 -11.828 1 98.75 98 LEU A N 1
ATOM 748 C CA . LEU A 1 98 ? 5.73 -12.609 -12.883 1 98.75 98 LEU A CA 1
ATOM 749 C C . LEU A 1 98 ? 6.379 -12.039 -14.133 1 98.75 98 LEU A C 1
ATOM 751 O O . LEU A 1 98 ? 7.379 -11.32 -14.047 1 98.75 98 LEU A O 1
ATOM 755 N N . ASP A 1 99 ? 5.75 -12.297 -15.25 1 98.25 99 ASP A N 1
ATOM 756 C CA . ASP A 1 99 ? 6.27 -11.758 -16.5 1 98.25 99 ASP A CA 1
ATOM 757 C C . ASP A 1 99 ? 5.824 -10.305 -16.703 1 98.25 99 ASP A C 1
ATOM 759 O O . ASP A 1 99 ? 4.98 -9.805 -15.953 1 98.25 99 ASP A O 1
ATOM 763 N N . THR A 1 100 ? 6.402 -9.711 -17.688 1 98 100 THR A N 1
ATOM 764 C CA . THR A 1 100 ? 6.207 -8.289 -17.922 1 98 100 THR A CA 1
ATOM 765 C C . THR A 1 100 ? 4.758 -7.996 -18.312 1 98 100 THR A C 1
ATOM 767 O O . THR A 1 100 ? 4.203 -6.965 -17.922 1 98 100 THR A O 1
ATOM 770 N N . THR A 1 101 ? 4.18 -8.867 -19.047 1 98.06 101 THR A N 1
ATOM 771 C CA . THR A 1 101 ? 2.801 -8.664 -19.469 1 98.06 101 THR A CA 1
ATOM 772 C C . THR A 1 101 ? 1.857 -8.625 -18.281 1 98.06 101 THR A C 1
ATOM 774 O O . THR A 1 101 ? 1.004 -7.742 -18.172 1 98.06 101 THR A O 1
ATOM 777 N N . THR A 1 102 ? 1.994 -9.602 -17.406 1 98.5 102 THR A N 1
ATOM 778 C CA . THR A 1 102 ? 1.185 -9.633 -16.203 1 98.5 102 THR A CA 1
ATOM 779 C C . THR A 1 102 ? 1.451 -8.398 -15.336 1 98.5 102 THR A C 1
ATOM 781 O O . THR A 1 102 ? 0.521 -7.797 -14.797 1 98.5 102 THR A O 1
ATOM 784 N N . MET A 1 103 ? 2.707 -7.973 -15.297 1 98.69 103 MET A N 1
ATOM 785 C CA . MET A 1 103 ? 3.041 -6.82 -14.469 1 98.69 103 MET A CA 1
ATOM 786 C C . MET A 1 103 ? 2.453 -5.539 -15.047 1 98.69 103 MET A C 1
ATOM 788 O O . MET A 1 103 ? 2.113 -4.613 -14.305 1 98.69 103 MET A O 1
ATOM 792 N N . ASP A 1 104 ? 2.303 -5.473 -16.328 1 98.56 104 ASP A N 1
ATOM 793 C CA . ASP A 1 104 ? 1.635 -4.324 -16.938 1 98.56 104 ASP A CA 1
ATOM 794 C C . ASP A 1 104 ? 0.196 -4.199 -16.438 1 98.56 104 ASP A C 1
ATOM 796 O O . ASP A 1 104 ? -0.284 -3.096 -16.188 1 98.56 104 ASP A O 1
ATOM 800 N N . GLU A 1 105 ? -0.471 -5.32 -16.312 1 98.62 105 GLU A N 1
ATOM 801 C CA . GLU A 1 105 ? -1.831 -5.324 -15.781 1 98.62 105 GLU A CA 1
ATOM 802 C C . GLU A 1 105 ? -1.853 -4.91 -14.312 1 98.62 105 GLU A C 1
ATOM 804 O O . GLU A 1 105 ? -2.736 -4.164 -13.891 1 98.62 105 GLU A O 1
ATOM 809 N N . VAL A 1 106 ? -0.872 -5.398 -13.562 1 98.81 106 VAL A N 1
ATOM 810 C CA . VAL A 1 106 ? -0.735 -5.031 -12.156 1 98.81 106 VAL A CA 1
ATOM 811 C C . VAL A 1 106 ? -0.544 -3.521 -12.031 1 98.81 106 VAL A C 1
ATOM 813 O O . VAL A 1 106 ? -1.19 -2.875 -11.203 1 98.81 106 VAL A O 1
ATOM 816 N N . ASP A 1 107 ? 0.311 -2.992 -12.93 1 98.81 107 ASP A N 1
ATOM 817 C CA . ASP A 1 107 ? 0.578 -1.559 -12.898 1 98.81 107 ASP A CA 1
ATOM 818 C C . ASP A 1 107 ? -0.695 -0.757 -13.164 1 98.81 107 ASP A C 1
ATOM 820 O O . ASP A 1 107 ? -0.954 0.244 -12.492 1 98.81 107 ASP A O 1
ATOM 824 N N . GLU A 1 108 ? -1.484 -1.162 -14.117 1 98.5 108 GLU A N 1
ATOM 825 C CA . GLU A 1 108 ? -2.719 -0.456 -14.445 1 98.5 108 GLU A CA 1
ATOM 826 C C . GLU A 1 108 ? -3.703 -0.492 -13.281 1 98.5 108 GLU A C 1
ATOM 828 O O . GLU A 1 108 ? -4.332 0.52 -12.961 1 98.5 108 GLU A O 1
ATOM 833 N N . ALA A 1 109 ? -3.836 -1.639 -12.68 1 98.75 109 ALA A N 1
ATOM 834 C CA . ALA A 1 109 ? -4.738 -1.779 -11.539 1 98.75 109 ALA A CA 1
ATOM 835 C C . ALA A 1 109 ? -4.246 -0.959 -10.352 1 98.75 109 ALA A C 1
ATOM 837 O O . ALA A 1 109 ? -5.051 -0.386 -9.609 1 98.75 109 ALA A O 1
ATOM 838 N N . LEU A 1 110 ? -2.9 -0.922 -10.148 1 98.81 110 LEU A N 1
ATOM 839 C CA . LEU A 1 110 ? -2.309 -0.107 -9.094 1 98.81 110 LEU A CA 1
ATOM 840 C C . LEU A 1 110 ? -2.641 1.368 -9.297 1 98.81 110 LEU A C 1
ATOM 842 O O . LEU A 1 110 ? -3.062 2.049 -8.359 1 98.81 110 LEU A O 1
ATOM 846 N N . LYS A 1 111 ? -2.402 1.8 -10.531 1 98.81 111 LYS A N 1
ATOM 847 C CA . LYS A 1 111 ? -2.699 3.193 -10.852 1 98.81 111 LYS A CA 1
ATOM 848 C C . LYS A 1 111 ? -4.164 3.52 -10.578 1 98.81 111 LYS A C 1
ATOM 850 O O . LYS A 1 111 ? -4.484 4.59 -10.062 1 98.81 111 LYS A O 1
ATOM 855 N N . LEU A 1 112 ? -5.012 2.639 -10.922 1 98.5 112 LEU A N 1
ATOM 856 C CA . LEU A 1 112 ? -6.438 2.83 -10.68 1 98.5 112 LEU A CA 1
ATOM 857 C C . LEU A 1 112 ? -6.73 2.932 -9.188 1 98.5 112 LEU A C 1
ATOM 859 O O . LEU A 1 112 ? -7.395 3.869 -8.742 1 98.5 112 LEU A O 1
ATOM 863 N N . SER A 1 113 ? -6.242 1.987 -8.344 1 98.75 113 SER A N 1
ATOM 864 C CA . SER A 1 113 ? -6.504 1.942 -6.91 1 98.75 113 SER A CA 1
ATOM 865 C C . SER A 1 113 ? -6.016 3.213 -6.219 1 98.75 113 SER A C 1
ATOM 867 O O . SER A 1 113 ? -6.609 3.66 -5.238 1 98.75 113 SER A O 1
ATOM 869 N N . LEU A 1 114 ? -4.926 3.795 -6.77 1 98.81 114 LEU A N 1
ATOM 870 C CA . LEU A 1 114 ? -4.266 4.918 -6.109 1 98.81 114 LEU A CA 1
ATOM 871 C C . LEU A 1 114 ? -4.594 6.23 -6.816 1 98.81 114 LEU A C 1
ATOM 873 O O . LEU A 1 114 ? -4.047 7.277 -6.473 1 98.81 114 LEU A O 1
ATOM 877 N N . ALA A 1 115 ? -5.418 6.184 -7.879 1 98.38 115 ALA A N 1
ATOM 878 C CA . ALA A 1 115 ? -5.809 7.348 -8.664 1 98.38 115 ALA A CA 1
ATOM 879 C C . ALA A 1 115 ? -4.59 8.047 -9.258 1 98.38 115 ALA A C 1
ATOM 881 O O . ALA A 1 115 ? -4.461 9.273 -9.164 1 98.38 115 ALA A O 1
ATOM 882 N N . LEU A 1 116 ? -3.754 7.207 -9.82 1 98.38 116 LEU A N 1
ATOM 883 C CA . LEU A 1 116 ? -2.572 7.754 -10.477 1 98.38 116 LEU A CA 1
ATOM 884 C C . LEU A 1 116 ? -2.748 7.762 -11.992 1 98.38 116 LEU A C 1
ATOM 886 O O . LEU A 1 116 ? -3.332 6.832 -12.555 1 98.38 116 LEU A O 1
ATOM 890 N N . ASP A 1 117 ? -2.414 8.891 -12.625 1 86.56 117 ASP A N 1
ATOM 891 C CA . ASP A 1 117 ? -2.543 9.047 -14.07 1 86.56 117 ASP A CA 1
ATOM 892 C C . ASP A 1 117 ? -1.382 8.375 -14.805 1 86.56 117 ASP A C 1
ATOM 894 O O . ASP A 1 117 ? -0.279 8.273 -14.266 1 86.56 117 ASP A O 1
ATOM 898 N N . MET B 1 1 ? -26.344 5.141 13.086 1 31.97 1 MET B N 1
ATOM 899 C CA . MET B 1 1 ? -25.359 4.953 12.016 1 31.97 1 MET B CA 1
ATOM 900 C C . MET B 1 1 ? -24.297 6.047 12.055 1 31.97 1 MET B C 1
ATOM 902 O O . MET B 1 1 ? -24.625 7.234 11.961 1 31.97 1 MET B O 1
ATOM 906 N N . SER B 1 2 ? -23.297 6.109 12.914 1 39.84 2 SER B N 1
ATOM 907 C CA . SER B 1 2 ? -22.422 7.254 13.141 1 39.84 2 SER B CA 1
ATOM 908 C C . SER B 1 2 ? -22.047 7.926 11.828 1 39.84 2 SER B C 1
ATOM 910 O O . SER B 1 2 ? -21.906 7.262 10.805 1 39.84 2 SER B O 1
ATOM 912 N N . ASP B 1 3 ? -22.469 9.117 11.43 1 42.09 3 ASP B N 1
ATOM 913 C CA . ASP B 1 3 ? -22.172 9.922 10.242 1 42.09 3 ASP B CA 1
ATOM 914 C C . ASP B 1 3 ? -20.672 9.938 9.953 1 42.09 3 ASP B C 1
ATOM 916 O O . ASP B 1 3 ? -19.953 10.812 10.438 1 42.09 3 ASP B O 1
ATOM 920 N N . ASP B 1 4 ? -19.844 8.906 10.172 1 52.41 4 ASP B N 1
ATOM 921 C CA . ASP B 1 4 ? -18.406 8.914 9.922 1 52.41 4 ASP B CA 1
ATOM 922 C C . ASP B 1 4 ? -18.078 9.648 8.617 1 52.41 4 ASP B C 1
ATOM 924 O O . ASP B 1 4 ? -18.656 9.344 7.57 1 52.41 4 ASP B O 1
ATOM 928 N N . PRO B 1 5 ? -17.547 10.789 8.68 1 60.53 5 PRO B N 1
ATOM 929 C CA . PRO B 1 5 ? -17.25 11.484 7.426 1 60.53 5 PRO B CA 1
ATOM 930 C C . PRO B 1 5 ? -16.672 10.562 6.355 1 60.53 5 PRO B C 1
ATOM 932 O O . PRO B 1 5 ? -16.062 9.539 6.684 1 60.53 5 PRO B O 1
ATOM 935 N N . GLU B 1 6 ? -17.188 10.547 5.215 1 87.25 6 GLU B N 1
ATOM 936 C CA . GLU B 1 6 ? -16.719 9.844 4.031 1 87.25 6 GLU B CA 1
ATOM 937 C C . GLU B 1 6 ? -15.219 10.078 3.807 1 87.25 6 GLU B C 1
ATOM 939 O O . GLU B 1 6 ? -14.766 11.227 3.773 1 87.25 6 GLU B O 1
ATOM 944 N N . ILE B 1 7 ? -14.312 9.078 3.984 1 96.75 7 ILE B N 1
ATOM 945 C CA . ILE B 1 7 ? -12.883 9.125 3.701 1 96.75 7 ILE B CA 1
ATOM 946 C C . ILE B 1 7 ? -12.656 9.414 2.219 1 96.75 7 ILE B C 1
ATOM 948 O O . ILE B 1 7 ? -13.297 8.797 1.358 1 96.75 7 ILE B O 1
ATOM 952 N N . ARG B 1 8 ? -11.828 10.477 1.982 1 98.19 8 ARG B N 1
ATOM 953 C CA . ARG B 1 8 ? -11.5 10.836 0.607 1 98.19 8 ARG B CA 1
ATOM 954 C C . ARG B 1 8 ? -9.992 10.906 0.401 1 98.19 8 ARG B C 1
ATOM 956 O O . ARG B 1 8 ? -9.25 11.195 1.338 1 98.19 8 ARG B O 1
ATOM 963 N N . ARG B 1 9 ? -9.641 10.664 -0.865 1 98.69 9 ARG B N 1
ATOM 964 C CA . ARG B 1 9 ? -8.234 10.852 -1.215 1 98.69 9 ARG B CA 1
ATOM 965 C C . ARG B 1 9 ? -7.766 12.258 -0.857 1 98.69 9 ARG B C 1
ATOM 967 O O . ARG B 1 9 ? -8.516 13.227 -1.013 1 98.69 9 ARG B O 1
ATOM 974 N N . SER B 1 10 ? -6.59 12.391 -0.391 1 98.81 10 SER B N 1
ATOM 975 C CA . SER B 1 10 ? -5.926 13.625 0.004 1 98.81 10 SER B CA 1
ATOM 976 C C . SER B 1 10 ? -6.254 13.992 1.446 1 98.81 10 SER B C 1
ATOM 978 O O . SER B 1 10 ? -5.676 14.93 2.002 1 98.81 10 SER B O 1
ATOM 980 N N . ASP B 1 11 ? -7.281 13.305 2.088 1 98.69 11 ASP B N 1
ATOM 981 C CA . ASP B 1 11 ? -7.527 13.547 3.506 1 98.69 11 ASP B CA 1
ATOM 982 C C . ASP B 1 11 ? -6.289 13.234 4.34 1 98.69 11 ASP B C 1
ATOM 984 O O . ASP B 1 11 ? -5.594 12.25 4.086 1 98.69 11 ASP B O 1
ATOM 988 N N . VAL B 1 12 ? -5.992 14.109 5.273 1 98.88 12 VAL B N 1
ATOM 989 C CA . VAL B 1 12 ? -5.09 13.766 6.367 1 98.88 12 VAL B CA 1
ATOM 990 C C . VAL B 1 12 ? -5.891 13.164 7.523 1 98.88 12 VAL B C 1
ATOM 992 O O . VAL B 1 12 ? -6.836 13.773 8.016 1 98.88 12 VAL B O 1
ATOM 995 N N . VAL B 1 13 ? -5.492 11.984 7.957 1 98.75 13 VAL B N 1
ATOM 996 C CA . VAL B 1 13 ? -6.23 11.266 8.992 1 98.75 13 VAL B CA 1
ATOM 997 C C . VAL B 1 13 ? -5.289 10.891 10.133 1 98.75 13 VAL B C 1
ATOM 999 O O . VAL B 1 13 ? -4.07 10.914 9.969 1 98.75 13 VAL B O 1
ATOM 1002 N N . VAL B 1 14 ? -5.855 10.609 11.289 1 98.69 14 VAL B N 1
ATOM 1003 C CA . VAL B 1 14 ? -5.121 9.977 12.375 1 98.69 14 VAL B CA 1
ATOM 1004 C C . VAL B 1 14 ? -5.355 8.469 12.344 1 98.69 14 VAL B C 1
ATOM 1006 O O . VAL B 1 14 ? -6.488 8 12.484 1 98.69 14 VAL B O 1
ATOM 1009 N N . VAL B 1 15 ? -4.281 7.727 12.203 1 98.81 15 VAL B N 1
ATOM 1010 C CA . VAL B 1 15 ? -4.422 6.297 11.961 1 98.81 15 VAL B CA 1
ATOM 1011 C C . VAL B 1 15 ? -3.623 5.516 13 1 98.81 15 VAL B C 1
ATOM 1013 O O . VAL B 1 15 ? -2.508 5.902 13.352 1 98.81 15 VAL B O 1
ATOM 1016 N N . ASP B 1 16 ? -4.191 4.43 13.516 1 98.81 16 ASP B N 1
ATOM 1017 C CA . ASP B 1 16 ? -3.488 3.482 14.375 1 98.81 16 ASP B CA 1
ATOM 1018 C C . ASP B 1 16 ? -2.783 2.41 13.555 1 98.81 16 ASP B C 1
ATOM 1020 O O . ASP B 1 16 ? -3.436 1.569 12.93 1 98.81 16 ASP B O 1
ATOM 1024 N N . LEU B 1 17 ? -1.462 2.338 13.609 1 98.75 17 LEU B N 1
ATOM 1025 C CA . LEU B 1 17 ? -0.703 1.434 12.75 1 98.75 17 LEU B CA 1
ATOM 1026 C C . LEU B 1 17 ? -0.261 0.195 13.523 1 98.75 17 LEU B C 1
ATOM 1028 O O . LEU B 1 17 ? 0.36 -0.707 12.961 1 98.75 17 LEU B O 1
ATOM 1032 N N . ASP B 1 18 ? -0.713 0.122 14.758 1 97.88 18 ASP B N 1
ATOM 1033 C CA . ASP B 1 18 ? -0.344 -1.04 15.562 1 97.88 18 ASP B CA 1
ATOM 1034 C C . ASP B 1 18 ? -1.364 -2.164 15.406 1 97.88 18 ASP B C 1
ATOM 1036 O O . ASP B 1 18 ? -2.562 -1.909 15.273 1 97.88 18 ASP B O 1
ATOM 1040 N N . PRO B 1 19 ? -0.926 -3.365 15.609 1 97.5 19 PRO B N 1
ATOM 1041 C CA . PRO B 1 19 ? 0.479 -3.771 15.688 1 97.5 19 PRO B CA 1
ATOM 1042 C C . PRO B 1 19 ? 1.195 -3.701 14.344 1 97.5 19 PRO B C 1
ATOM 1044 O O . PRO B 1 19 ? 0.55 -3.76 13.297 1 97.5 19 PRO B O 1
ATOM 1047 N N . ALA B 1 20 ? 2.41 -3.434 14.203 1 97.19 20 ALA B N 1
ATOM 1048 C CA . ALA B 1 20 ? 3.312 -3.506 13.062 1 97.19 20 ALA B CA 1
ATOM 1049 C C . ALA B 1 20 ? 4.508 -4.41 13.359 1 97.19 20 ALA B C 1
ATOM 1051 O O . ALA B 1 20 ? 4.746 -4.77 14.508 1 97.19 20 ALA B O 1
ATOM 1052 N N . GLU B 1 21 ? 5.18 -4.777 12.375 1 97.69 21 GLU B N 1
ATOM 1053 C CA . GLU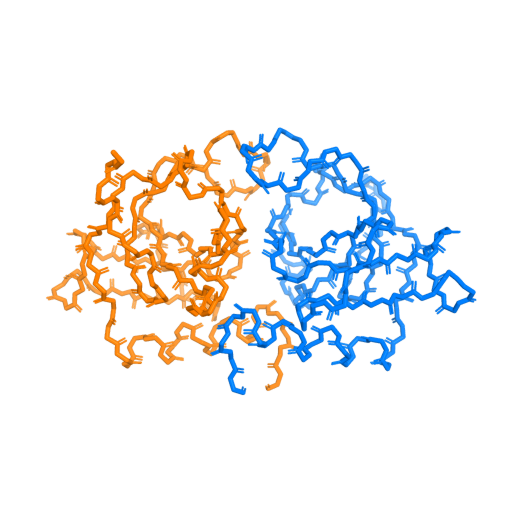 B 1 21 ? 6.316 -5.68 12.523 1 97.69 21 GLU B CA 1
ATOM 1054 C C . GLU B 1 21 ? 7.598 -5.051 11.984 1 97.69 21 GLU B C 1
ATOM 1056 O O . GLU B 1 21 ? 7.574 -4.375 10.953 1 97.69 21 GLU B O 1
ATOM 1061 N N . GLY B 1 22 ? 8.695 -5.363 12.695 1 97.88 22 GLY B N 1
ATOM 1062 C CA . GLY B 1 22 ? 10.016 -5.023 12.195 1 97.88 22 GLY B CA 1
ATOM 1063 C C . GLY B 1 22 ? 10.148 -3.566 11.805 1 97.88 22 GLY B C 1
ATOM 1064 O O . GLY B 1 22 ? 9.875 -2.672 12.602 1 97.88 22 GLY B O 1
ATOM 1065 N N . HIS B 1 23 ? 10.398 -3.35 10.523 1 98.19 23 HIS B N 1
ATOM 1066 C CA . HIS B 1 23 ? 10.727 -2.025 10.008 1 98.19 23 HIS B CA 1
ATOM 1067 C C . HIS B 1 23 ? 9.477 -1.275 9.57 1 98.19 23 HIS B C 1
ATOM 1069 O O . HIS B 1 23 ? 9.562 -0.182 9.008 1 98.19 23 HIS B O 1
ATOM 1075 N N . GLU B 1 24 ? 8.281 -1.768 9.75 1 98.75 24 GLU B N 1
ATOM 1076 C CA . GLU B 1 24 ? 7.027 -1.08 9.453 1 98.75 24 GLU B CA 1
ATOM 1077 C C . GLU B 1 24 ? 6.777 0.056 10.445 1 98.75 24 GLU B C 1
ATOM 1079 O O . GLU B 1 24 ? 7.027 -0.09 11.641 1 98.75 24 GLU B O 1
ATOM 1084 N N . MET B 1 25 ? 6.293 1.162 9.883 1 98.69 25 MET B N 1
ATOM 1085 C CA . MET B 1 25 ? 5.949 2.258 10.789 1 98.69 25 MET B CA 1
ATOM 1086 C C . MET B 1 25 ? 4.828 1.85 11.734 1 98.69 25 MET B C 1
ATOM 1088 O O . MET B 1 25 ? 3.916 1.119 11.352 1 98.69 25 MET B O 1
ATOM 1092 N N . LYS B 1 26 ? 4.91 2.316 12.992 1 98.25 26 LYS B N 1
ATOM 1093 C CA . LYS B 1 26 ? 4.008 1.904 14.055 1 98.25 26 LYS B CA 1
ATOM 1094 C C . LYS B 1 26 ? 3.402 3.115 14.766 1 98.25 26 LYS B C 1
ATOM 1096 O O . LYS B 1 26 ? 3.648 4.258 14.367 1 98.25 26 LYS B O 1
ATOM 1101 N N . LYS B 1 27 ? 2.547 2.859 15.75 1 98.44 27 LYS B N 1
ATOM 1102 C CA . LYS B 1 27 ? 1.904 3.852 16.609 1 98.44 27 LYS B CA 1
ATOM 1103 C C . LYS B 1 27 ? 0.801 4.594 15.859 1 98.44 27 LYS B C 1
ATOM 1105 O O . LYS B 1 27 ? 0.429 4.203 14.742 1 98.44 27 LYS B O 1
ATOM 1110 N N . THR B 1 28 ? 0.181 5.469 16.609 1 98.69 28 THR B N 1
ATOM 1111 C CA . THR B 1 28 ? -0.833 6.344 16.031 1 98.69 28 THR B CA 1
ATOM 1112 C C . THR B 1 28 ? -0.19 7.582 15.414 1 98.69 28 THR B C 1
ATOM 1114 O O . THR B 1 28 ? 0.556 8.297 16.094 1 98.69 28 THR B O 1
ATOM 1117 N N . ARG B 1 29 ? -0.425 7.805 14.156 1 98.56 29 ARG B N 1
ATOM 1118 C CA . ARG B 1 29 ? 0.23 8.867 13.398 1 98.56 29 ARG B CA 1
ATOM 1119 C C . ARG B 1 29 ? -0.745 9.531 12.438 1 98.56 29 ARG B C 1
ATOM 1121 O O . ARG B 1 29 ? -1.741 8.93 12.031 1 98.56 29 ARG B O 1
ATOM 1128 N N . PRO B 1 30 ? -0.456 10.766 12.055 1 98.81 30 PRO B N 1
ATOM 1129 C CA . PRO B 1 30 ? -1.14 11.273 10.867 1 98.81 30 PRO B CA 1
ATOM 1130 C C . PRO B 1 30 ? -0.736 10.531 9.594 1 98.81 30 PRO B C 1
ATOM 1132 O O . PRO B 1 30 ? 0.39 10.039 9.492 1 98.81 30 PRO B O 1
ATOM 1135 N N . ALA B 1 31 ? -1.605 10.453 8.648 1 98.94 31 ALA B N 1
ATOM 1136 C CA . ALA B 1 31 ? -1.375 9.828 7.348 1 98.94 31 ALA B CA 1
ATOM 1137 C C . ALA B 1 31 ? -2.223 10.477 6.262 1 98.94 31 ALA B C 1
ATOM 1139 O O . ALA B 1 31 ? -3.242 11.109 6.555 1 98.94 31 ALA B O 1
ATOM 1140 N N . VAL B 1 32 ? -1.826 10.32 5.086 1 98.94 32 VAL B N 1
ATOM 1141 C CA . VAL B 1 32 ? -2.555 10.852 3.936 1 98.94 32 VAL B CA 1
ATOM 1142 C C . VAL B 1 32 ? -3.264 9.711 3.203 1 98.94 32 VAL B C 1
ATOM 1144 O O . VAL B 1 32 ? -2.65 8.695 2.881 1 98.94 32 VAL B O 1
ATOM 1147 N N . VAL B 1 33 ? -4.531 9.867 2.971 1 98.94 33 VAL B N 1
ATOM 1148 C CA . VAL B 1 33 ? -5.281 8.906 2.176 1 98.94 33 VAL B CA 1
ATOM 1149 C C . VAL B 1 33 ? -4.891 9.031 0.704 1 98.94 33 VAL B C 1
ATOM 1151 O O . VAL B 1 33 ? -5.004 10.109 0.117 1 98.94 33 VAL B O 1
ATOM 1154 N N . VAL B 1 34 ? -4.508 7.859 0.131 1 98.94 34 VAL B N 1
ATOM 1155 C CA . VAL B 1 34 ? -4.031 7.938 -1.246 1 98.94 34 VAL B CA 1
ATOM 1156 C C . VAL B 1 34 ? -4.871 7.02 -2.135 1 98.94 34 VAL B C 1
ATOM 1158 O O . VAL B 1 34 ? -4.684 6.984 -3.352 1 98.94 34 VAL B O 1
ATOM 1161 N N . GLN B 1 35 ? -5.836 6.285 -1.611 1 98.88 35 GLN B N 1
ATOM 1162 C CA . GLN B 1 35 ? -6.754 5.461 -2.393 1 98.88 35 GLN B CA 1
ATOM 1163 C C . GLN B 1 35 ? -7.766 6.324 -3.139 1 98.88 35 GLN B C 1
ATOM 1165 O O . GLN B 1 35 ? -8.234 7.336 -2.613 1 98.88 35 GLN B O 1
ATOM 1170 N N . ASN B 1 36 ? -8.133 5.867 -4.34 1 98.56 36 ASN B N 1
ATOM 1171 C CA . ASN B 1 36 ? -9.133 6.586 -5.117 1 98.56 36 ASN B CA 1
ATOM 1172 C C . ASN B 1 36 ? -10.484 6.621 -4.395 1 98.56 36 ASN B C 1
ATOM 1174 O O . ASN B 1 36 ? -10.766 5.766 -3.555 1 98.56 36 ASN B O 1
ATOM 1178 N N . ASP B 1 37 ? -11.367 7.531 -4.816 1 97.94 37 ASP B N 1
ATOM 1179 C CA . ASP B 1 37 ? -12.57 7.785 -4.035 1 97.94 37 ASP B CA 1
ATOM 1180 C C . ASP B 1 37 ? -13.656 6.758 -4.348 1 97.94 37 ASP B C 1
ATOM 1182 O O . ASP B 1 37 ? -14.555 6.523 -3.531 1 97.94 37 ASP B O 1
ATOM 1186 N N . VAL B 1 38 ? -13.703 6.23 -5.551 1 97.56 38 VAL B N 1
ATOM 1187 C CA . VAL B 1 38 ? -14.633 5.137 -5.816 1 97.56 38 VAL B CA 1
ATOM 1188 C 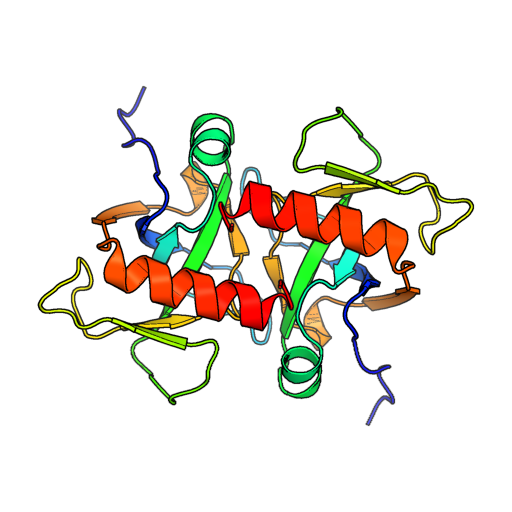C . VAL B 1 38 ? -14.359 3.984 -4.852 1 97.56 38 VAL B C 1
ATOM 1190 O O . VAL B 1 38 ? -15.289 3.439 -4.254 1 97.56 38 VAL B O 1
ATOM 1193 N N . GLY B 1 39 ? -13.055 3.611 -4.715 1 97.5 39 GLY B N 1
ATOM 1194 C CA . GLY B 1 39 ? -12.68 2.596 -3.74 1 97.5 39 GLY B CA 1
ATOM 1195 C C . GLY B 1 39 ? -13.031 2.982 -2.316 1 97.5 39 GLY B C 1
ATOM 1196 O O . GLY B 1 39 ? -13.57 2.172 -1.562 1 97.5 39 GLY B O 1
ATOM 1197 N N . ASN B 1 40 ? -12.727 4.211 -1.937 1 98.19 40 ASN B N 1
ATOM 1198 C CA . ASN B 1 40 ? -13 4.672 -0.58 1 98.19 40 ASN B CA 1
ATOM 1199 C C . ASN B 1 40 ? -14.492 4.582 -0.251 1 98.19 40 ASN B C 1
ATOM 1201 O O . ASN B 1 40 ? -14.859 4.285 0.886 1 98.19 40 ASN B O 1
ATOM 1205 N N . LYS B 1 41 ? -15.297 4.801 -1.162 1 96.62 41 LYS B N 1
ATOM 1206 C CA . LYS B 1 41 ? -16.75 4.801 -0.958 1 96.62 41 LYS B CA 1
ATOM 1207 C C . LYS B 1 41 ? -17.281 3.377 -0.861 1 96.62 41 LYS B C 1
ATOM 1209 O O . LYS B 1 41 ? -18.312 3.143 -0.228 1 96.62 41 LYS B O 1
ATOM 1214 N N . ASN B 1 42 ? -16.594 2.436 -1.45 1 96.25 42 ASN B N 1
ATOM 1215 C CA . ASN B 1 42 ? -17.188 1.114 -1.623 1 96.25 42 ASN B CA 1
ATOM 1216 C C . ASN B 1 42 ? -16.422 0.051 -0.839 1 96.25 42 ASN B C 1
ATOM 1218 O O . ASN B 1 42 ? -16.688 -1.144 -0.989 1 96.25 42 ASN B O 1
ATOM 1222 N N . SER B 1 43 ? -15.539 0.478 -0.077 1 96.44 43 SER B N 1
ATOM 1223 C CA . SER B 1 43 ? -14.711 -0.475 0.655 1 96.44 43 SER B CA 1
ATOM 1224 C C . SER B 1 43 ? -14.656 -0.134 2.141 1 96.44 43 SER B C 1
ATOM 1226 O O . SER B 1 43 ? -14.859 1.02 2.525 1 96.44 43 SER B O 1
ATOM 1228 N N . GLY B 1 44 ? -14.461 -1.138 2.967 1 97.5 44 GLY B N 1
ATOM 1229 C CA . GLY B 1 44 ? -14.211 -0.93 4.383 1 97.5 44 GLY B CA 1
ATOM 1230 C C . GLY B 1 44 ? -12.766 -0.569 4.688 1 97.5 44 GLY B C 1
ATOM 1231 O O . GLY B 1 44 ? -12.414 -0.293 5.836 1 97.5 44 GLY B O 1
ATOM 1232 N N . THR B 1 45 ? -11.914 -0.602 3.658 1 98.38 45 THR B N 1
ATOM 1233 C CA . THR B 1 45 ? -10.508 -0.248 3.818 1 98.38 45 THR B CA 1
ATOM 1234 C C . THR B 1 45 ? -10.164 0.969 2.967 1 98.38 45 THR B C 1
ATOM 1236 O O . THR B 1 45 ? -10.953 1.395 2.125 1 98.38 45 THR B O 1
ATOM 1239 N N . THR B 1 46 ? -9.07 1.577 3.244 1 98.81 46 THR B N 1
ATOM 1240 C CA . THR B 1 46 ? -8.414 2.566 2.396 1 98.81 46 THR B CA 1
ATOM 1241 C C . THR B 1 46 ? -6.898 2.373 2.42 1 98.81 46 THR B C 1
ATOM 1243 O O . THR B 1 46 ? -6.383 1.554 3.182 1 98.81 46 THR B O 1
ATOM 1246 N N . ILE B 1 47 ? -6.176 3.023 1.525 1 98.94 47 ILE B N 1
ATOM 1247 C CA . ILE B 1 47 ? -4.719 3.008 1.503 1 98.94 47 ILE B CA 1
ATOM 1248 C C . ILE B 1 47 ? -4.18 4.352 1.986 1 98.94 47 ILE B C 1
ATOM 1250 O O . ILE B 1 47 ? -4.625 5.41 1.529 1 98.94 47 ILE B O 1
ATOM 1254 N N . VAL B 1 48 ? -3.213 4.305 2.918 1 99 48 VAL B N 1
ATOM 1255 C CA . VAL B 1 48 ? -2.707 5.539 3.512 1 99 48 VAL B CA 1
ATOM 1256 C C . VAL B 1 48 ? -1.184 5.574 3.406 1 99 48 VAL B C 1
ATOM 1258 O O . VAL B 1 48 ? -0.535 4.531 3.314 1 99 48 VAL B O 1
ATOM 1261 N N . ALA B 1 49 ? -0.679 6.734 3.4 1 98.94 49 ALA B N 1
ATOM 1262 C CA . ALA B 1 49 ? 0.745 7.016 3.572 1 98.94 49 ALA B CA 1
ATOM 1263 C C . ALA B 1 49 ? 1.011 7.711 4.902 1 98.94 49 ALA B C 1
ATOM 1265 O O . ALA B 1 49 ? 0.643 8.875 5.086 1 98.94 49 ALA B O 1
ATOM 1266 N N . PRO B 1 50 ? 1.672 7.086 5.82 1 98.94 50 PRO B N 1
ATOM 1267 C CA . PRO B 1 50 ? 1.893 7.691 7.137 1 98.94 50 PRO B CA 1
ATOM 1268 C C . PRO B 1 50 ? 2.943 8.797 7.105 1 98.94 50 PRO B C 1
ATOM 1270 O O . PRO B 1 50 ? 3.764 8.852 6.184 1 98.94 50 PRO B O 1
ATOM 1273 N N . ALA B 1 51 ? 2.896 9.641 8.094 1 98.88 51 ALA B N 1
ATOM 1274 C CA . ALA B 1 51 ? 3.826 10.758 8.195 1 98.88 51 ALA B CA 1
ATOM 1275 C C . ALA B 1 51 ? 4.602 10.719 9.508 1 98.88 51 ALA B C 1
ATOM 1277 O O . ALA B 1 51 ? 4.145 10.125 10.484 1 98.88 51 ALA B O 1
ATOM 1278 N N . THR B 1 52 ? 5.715 11.242 9.492 1 98.38 52 THR B N 1
ATOM 1279 C CA . THR B 1 52 ? 6.586 11.383 10.648 1 98.38 52 THR B CA 1
ATOM 1280 C C . THR B 1 52 ? 7.223 12.766 10.688 1 98.38 52 THR B C 1
ATOM 1282 O O . THR B 1 52 ? 7.133 13.523 9.711 1 98.38 52 THR B O 1
ATOM 1285 N N . GLY B 1 53 ? 7.746 13.133 11.766 1 97.88 53 GLY B N 1
ATOM 1286 C CA . GLY B 1 53 ? 8.406 14.422 11.906 1 97.88 53 GLY B CA 1
ATOM 1287 C C . GLY B 1 53 ? 9.805 14.438 11.328 1 97.88 53 GLY B C 1
ATOM 1288 O O . GLY B 1 53 ? 10.398 15.508 11.148 1 97.88 53 GLY B O 1
ATOM 1289 N N . THR B 1 54 ? 10.398 13.297 11.07 1 96.5 54 THR B N 1
ATOM 1290 C CA . THR B 1 54 ? 11.766 13.203 10.57 1 96.5 54 THR B CA 1
ATOM 1291 C C . THR B 1 54 ? 11.789 13.25 9.047 1 96.5 54 THR B C 1
ATOM 1293 O O . THR B 1 54 ? 11.18 12.406 8.383 1 96.5 54 THR B O 1
ATOM 1296 N N . TYR B 1 55 ? 12.414 14.227 8.586 1 97.19 55 TYR B N 1
ATOM 1297 C CA . TYR B 1 55 ? 12.586 14.367 7.141 1 97.19 55 TYR B CA 1
ATOM 1298 C C . TYR B 1 55 ? 14.039 14.195 6.738 1 97.19 55 TYR B C 1
ATOM 1300 O O . TYR B 1 55 ? 14.914 14.914 7.23 1 97.19 55 TYR B O 1
ATOM 1308 N N . ARG B 1 56 ? 14.391 13.305 5.797 1 97.19 56 ARG B N 1
ATOM 1309 C CA . ARG B 1 56 ? 15.758 13 5.398 1 97.19 56 ARG B CA 1
ATOM 1310 C C . ARG B 1 56 ? 16.016 13.438 3.961 1 97.19 56 ARG B C 1
ATOM 1312 O O . ARG B 1 56 ? 17.156 13.406 3.496 1 97.19 56 ARG B O 1
ATOM 1319 N N . GLY B 1 57 ? 15.031 13.758 3.205 1 97 57 GLY B N 1
ATOM 1320 C CA . GLY B 1 57 ? 15.195 14.266 1.853 1 97 57 GLY B CA 1
ATOM 1321 C C . GLY B 1 57 ? 15.234 13.172 0.804 1 97 57 GLY B C 1
ATOM 1322 O O . GLY B 1 57 ? 15.75 13.375 -0.296 1 97 57 GLY B O 1
ATOM 1323 N N . TYR B 1 58 ? 14.773 12 1.092 1 97.56 58 TYR B N 1
ATOM 1324 C CA . TYR B 1 58 ? 14.68 10.93 0.106 1 97.56 58 TYR B CA 1
ATOM 1325 C C . TYR B 1 58 ? 13.586 11.203 -0.909 1 97.56 58 TYR B C 1
ATOM 1327 O O . TYR B 1 58 ? 12.609 11.906 -0.605 1 97.56 58 TYR B O 1
ATOM 1335 N N . PRO B 1 59 ? 13.656 10.617 -2.09 1 97.88 59 PRO B N 1
ATOM 1336 C CA . PRO B 1 59 ? 12.664 10.891 -3.131 1 97.88 59 PRO B CA 1
ATOM 1337 C C . PRO B 1 59 ? 11.289 10.297 -2.812 1 97.88 59 PRO B C 1
ATOM 1339 O O . PRO B 1 59 ? 10.289 10.688 -3.412 1 97.88 59 PRO B O 1
ATOM 1342 N N . PHE B 1 60 ? 11.195 9.383 -1.925 1 98.12 60 PHE B N 1
ATOM 1343 C CA . PHE B 1 60 ? 9.922 8.766 -1.573 1 98.12 60 PHE B CA 1
ATOM 1344 C C . PHE B 1 60 ? 9.281 9.477 -0.388 1 98.12 60 PHE B C 1
ATOM 1346 O O . PHE B 1 60 ? 8.273 9.016 0.149 1 98.12 60 PHE B O 1
ATOM 1353 N N . GLU B 1 61 ? 9.883 10.586 0.052 1 98.62 61 GLU B N 1
ATOM 1354 C CA . GLU B 1 61 ? 9.336 11.445 1.097 1 98.62 61 GLU B CA 1
ATOM 1355 C C . GLU B 1 61 ? 8.789 12.75 0.511 1 98.62 61 GLU B C 1
ATOM 1357 O O . GLU B 1 61 ? 9.383 13.32 -0.406 1 98.62 61 GLU B O 1
ATOM 1362 N N . VAL B 1 62 ? 7.676 13.133 1.076 1 98.81 62 VAL B N 1
ATOM 1363 C CA . VAL B 1 62 ? 7.156 14.453 0.757 1 98.81 62 VAL B CA 1
ATOM 1364 C C . VAL B 1 62 ? 7.031 15.281 2.035 1 98.81 62 VAL B C 1
ATOM 1366 O O . VAL B 1 62 ? 6.273 14.93 2.941 1 98.81 62 VAL B O 1
ATOM 1369 N N . LEU B 1 63 ? 7.812 16.359 2.082 1 98.62 63 LEU B N 1
ATOM 1370 C CA . LEU B 1 63 ? 7.719 17.266 3.219 1 98.62 63 LEU B CA 1
ATOM 1371 C C . LEU B 1 63 ? 6.523 18.203 3.074 1 98.62 63 LEU B C 1
ATOM 1373 O O . LEU B 1 63 ? 6.379 18.875 2.053 1 98.62 63 LEU B O 1
ATOM 1377 N N . VAL B 1 64 ? 5.676 18.188 4.078 1 98.69 64 VAL B N 1
ATOM 1378 C CA . VAL B 1 64 ? 4.508 19.047 4.098 1 98.69 64 VAL B CA 1
ATOM 1379 C C . VAL B 1 64 ? 4.586 20 5.293 1 98.69 64 VAL B C 1
ATOM 1381 O O . VAL B 1 64 ? 4.672 19.547 6.441 1 98.69 64 VAL B O 1
ATOM 1384 N N . GLU B 1 65 ? 4.535 21.25 5.016 1 98.25 65 GLU B N 1
ATOM 1385 C CA . GLU B 1 65 ? 4.602 22.234 6.082 1 98.25 65 GLU B CA 1
ATOM 1386 C C . GLU B 1 65 ? 3.273 22.328 6.828 1 98.25 65 GLU B C 1
ATOM 1388 O O . GLU B 1 65 ? 2.203 22.266 6.219 1 98.25 65 GLU B O 1
ATOM 1393 N N . ALA B 1 66 ? 3.385 22.547 8.164 1 98 66 ALA B N 1
ATOM 1394 C CA . ALA B 1 66 ? 2.203 22.672 9.008 1 98 66 ALA B CA 1
ATOM 1395 C C . ALA B 1 66 ? 1.357 23.875 8.617 1 98 66 ALA B C 1
ATOM 1397 O O . ALA B 1 66 ? 0.126 23.812 8.609 1 98 66 ALA B O 1
ATOM 1398 N N . ALA B 1 67 ? 1.884 25.016 8.211 1 96.31 67 ALA B N 1
ATOM 1399 C CA . ALA B 1 67 ? 1.211 26.297 7.961 1 96.31 67 ALA B CA 1
ATOM 1400 C C . ALA B 1 67 ? 0.19 26.156 6.836 1 96.31 67 ALA B C 1
ATOM 1402 O O . ALA B 1 67 ? -0.852 26.812 6.852 1 96.31 67 ALA B O 1
ATOM 1403 N N . ASP B 1 68 ? 0.397 25.266 5.906 1 92.75 68 ASP B N 1
ATOM 1404 C CA . ASP B 1 68 ? -0.45 25.172 4.723 1 92.75 68 ASP B CA 1
ATOM 1405 C C . ASP B 1 68 ? -1.072 23.797 4.598 1 92.75 68 ASP B C 1
ATOM 1407 O O . ASP B 1 68 ? -1.276 23.297 3.49 1 92.75 68 ASP B O 1
ATOM 1411 N N . SER B 1 69 ? -1.225 23.172 5.742 1 98.06 69 SER B N 1
ATOM 1412 C CA . SER B 1 69 ? -1.745 21.812 5.711 1 98.06 69 SER B CA 1
ATOM 1413 C C . SER B 1 69 ? -2.492 21.469 6.996 1 98.06 69 SER B C 1
ATOM 1415 O O . SER B 1 69 ? -2.441 22.234 7.965 1 98.06 69 SER B O 1
ATOM 1417 N N . PRO B 1 70 ? -3.191 20.375 7.023 1 98.38 70 PRO B N 1
ATOM 1418 C CA . PRO B 1 70 ? -3.895 19.938 8.234 1 98.38 70 PRO B CA 1
ATOM 1419 C C . PRO B 1 70 ? -2.953 19.359 9.281 1 98.38 70 PRO B C 1
ATOM 1421 O O . PRO B 1 70 ? -3.396 18.984 10.375 1 98.38 70 PRO B O 1
ATOM 1424 N N . PHE B 1 71 ? -1.69 19.234 8.969 1 98.62 71 PHE B N 1
ATOM 1425 C CA . PHE B 1 71 ? -0.75 18.703 9.945 1 98.62 71 PHE B CA 1
ATOM 1426 C C . PHE B 1 71 ? -0.489 19.703 11.055 1 98.62 71 PHE B C 1
ATOM 1428 O O . PHE B 1 71 ? -0.382 20.906 10.797 1 98.62 71 PHE B O 1
ATOM 1435 N N . GLU B 1 72 ? -0.375 19.25 12.242 1 97.5 72 GLU B N 1
ATOM 1436 C CA . GLU B 1 72 ? -0.079 20.109 13.383 1 97.5 72 GLU B CA 1
ATOM 1437 C C . GLU B 1 72 ? 1.373 20.578 13.359 1 97.5 72 GLU B C 1
ATOM 1439 O O . GLU B 1 72 ? 1.688 21.672 13.844 1 97.5 72 GLU B O 1
ATOM 1444 N N . LYS B 1 73 ? 2.199 19.797 12.828 1 98.12 73 LYS B N 1
ATOM 1445 C CA . LYS B 1 73 ? 3.623 20.078 12.672 1 98.12 73 LYS B CA 1
ATOM 1446 C C . LYS B 1 73 ? 4.105 19.734 11.266 1 98.12 73 LYS B C 1
ATOM 1448 O O . LYS B 1 73 ? 3.438 18.984 10.547 1 98.12 73 LYS B O 1
ATOM 1453 N N . ASP B 1 74 ? 5.27 20.344 10.945 1 98.56 74 ASP B N 1
ATOM 1454 C CA . ASP B 1 74 ? 5.879 19.906 9.695 1 98.56 74 ASP B CA 1
ATOM 1455 C C . ASP B 1 74 ? 6.02 18.375 9.664 1 98.56 74 ASP B C 1
ATOM 1457 O O . ASP B 1 74 ? 6.492 17.781 10.633 1 98.56 74 ASP B O 1
ATOM 1461 N N . SER B 1 75 ? 5.547 17.844 8.57 1 98.75 75 SER B N 1
ATOM 1462 C CA . SER B 1 75 ? 5.453 16.391 8.508 1 98.75 75 SER B CA 1
ATOM 1463 C C . SER B 1 75 ? 6.051 15.852 7.207 1 98.75 75 SER B C 1
ATOM 1465 O O . SER B 1 75 ? 5.887 16.469 6.145 1 98.75 75 SER B O 1
ATOM 1467 N N . SER B 1 76 ? 6.766 14.797 7.301 1 98.81 76 SER B N 1
ATOM 1468 C CA . SER B 1 76 ? 7.273 14.047 6.156 1 98.81 76 SER B CA 1
ATOM 1469 C C . SER B 1 76 ? 6.379 12.852 5.844 1 98.81 76 SER B C 1
ATOM 1471 O O . SER B 1 76 ? 6.32 11.891 6.617 1 98.81 76 SER B O 1
ATOM 1473 N N . VAL B 1 77 ? 5.656 12.875 4.738 1 98.88 77 VAL B N 1
ATOM 1474 C CA . VAL B 1 77 ? 4.809 11.773 4.293 1 98.88 77 VAL B CA 1
ATOM 1475 C C . VAL B 1 77 ? 5.664 10.695 3.641 1 98.88 77 VAL B C 1
ATOM 1477 O O . VAL B 1 77 ? 6.438 10.977 2.723 1 98.88 77 VAL B O 1
ATOM 1480 N N . ARG B 1 78 ? 5.52 9.469 4.105 1 98.88 78 ARG B N 1
ATOM 1481 C CA . ARG B 1 78 ? 6.383 8.359 3.699 1 98.88 78 ARG B CA 1
ATOM 1482 C C . ARG B 1 78 ? 5.672 7.441 2.715 1 98.88 78 ARG B C 1
ATOM 1484 O O . ARG B 1 78 ? 4.941 6.535 3.123 1 98.88 78 ARG B O 1
ATOM 1491 N N . LEU B 1 79 ? 6 7.609 1.422 1 98.94 79 LEU B N 1
ATOM 1492 C CA . LEU B 1 79 ? 5.305 6.859 0.381 1 98.94 79 LEU B CA 1
ATOM 1493 C C . LEU B 1 79 ? 5.91 5.469 0.219 1 98.94 79 LEU B C 1
ATOM 1495 O O . LEU B 1 79 ? 5.324 4.605 -0.436 1 98.94 79 LEU B O 1
ATOM 1499 N N . ASP B 1 80 ? 7.02 5.203 0.844 1 98.69 80 ASP B N 1
ATOM 1500 C CA . ASP B 1 80 ? 7.598 3.863 0.903 1 98.69 80 ASP B CA 1
ATOM 1501 C C . ASP B 1 80 ? 6.93 3.025 1.992 1 98.69 80 ASP B C 1
ATOM 1503 O O . ASP B 1 80 ? 7.188 1.825 2.104 1 98.69 80 ASP B O 1
ATOM 1507 N N . GLN B 1 81 ? 6.051 3.586 2.818 1 98.88 81 GLN B N 1
ATOM 1508 C CA . GLN B 1 81 ? 5.41 2.91 3.943 1 98.88 81 GLN B CA 1
ATOM 1509 C C . GLN B 1 81 ? 3.898 2.852 3.76 1 98.88 81 GLN B C 1
ATOM 1511 O O . GLN B 1 81 ? 3.154 2.717 4.734 1 98.88 81 GLN B O 1
ATOM 1516 N N . ILE B 1 82 ? 3.463 2.98 2.531 1 98.94 82 ILE B N 1
ATOM 1517 C CA . ILE B 1 82 ? 2.023 2.967 2.299 1 98.94 82 ILE B CA 1
ATOM 1518 C C . ILE B 1 82 ? 1.443 1.62 2.727 1 98.94 82 ILE B C 1
ATOM 1520 O O . ILE B 1 82 ? 2.111 0.588 2.621 1 98.94 82 ILE B O 1
ATOM 1524 N N . ARG B 1 83 ? 0.202 1.689 3.164 1 98.88 83 ARG B N 1
ATOM 1525 C CA . ARG B 1 83 ? -0.45 0.423 3.48 1 98.88 83 ARG B CA 1
ATOM 1526 C C . ARG B 1 83 ? -1.965 0.588 3.543 1 98.88 83 ARG B C 1
ATOM 1528 O O . ARG B 1 83 ? -2.465 1.659 3.891 1 98.88 83 ARG B O 1
ATOM 1535 N N . VAL B 1 84 ? -2.654 -0.482 3.217 1 98.94 84 VAL B N 1
ATOM 1536 C CA . VAL B 1 84 ? -4.102 -0.561 3.4 1 98.94 84 VAL B CA 1
ATOM 1537 C C . VAL B 1 84 ? -4.43 -0.604 4.891 1 98.94 84 VAL B C 1
ATOM 1539 O O . VAL B 1 84 ? -3.711 -1.23 5.676 1 98.94 84 VAL B O 1
ATOM 1542 N N . VAL B 1 85 ? -5.508 0.033 5.289 1 98.81 85 VAL B N 1
ATOM 1543 C CA . VAL B 1 85 ? -5.992 -0.02 6.664 1 98.81 85 VAL B CA 1
ATOM 1544 C C . VAL B 1 85 ? -7.516 -0.128 6.672 1 98.81 85 VAL B C 1
ATOM 1546 O O . VAL B 1 85 ? -8.188 0.448 5.816 1 98.81 85 VAL B O 1
ATOM 1549 N N . SER B 1 86 ? -8.031 -0.877 7.672 1 98.62 86 SER B N 1
ATOM 1550 C CA . SER B 1 86 ? -9.477 -0.866 7.906 1 98.62 86 SER B CA 1
ATOM 1551 C C . SER B 1 86 ? -9.938 0.491 8.422 1 98.62 86 SER B C 1
ATOM 1553 O O . SER B 1 86 ? -9.438 0.978 9.445 1 98.62 86 SER B O 1
ATOM 1555 N N . ILE B 1 87 ? -10.891 1.009 7.73 1 98.25 87 ILE B N 1
ATOM 1556 C CA . ILE B 1 87 ? -11.312 2.373 8.031 1 98.25 87 ILE B CA 1
ATOM 1557 C C . ILE B 1 87 ? -11.891 2.436 9.445 1 98.25 87 ILE B C 1
ATOM 1559 O O . ILE B 1 87 ? -11.398 3.176 10.297 1 98.25 87 ILE B O 1
ATOM 1563 N N . ASP B 1 88 ? -12.82 1.614 9.797 1 97 88 ASP B N 1
ATOM 1564 C CA . ASP B 1 88 ? -13.539 1.676 11.07 1 97 88 ASP B CA 1
ATOM 1565 C C . ASP B 1 88 ? -12.625 1.286 12.234 1 97 88 ASP B C 1
ATOM 1567 O O . ASP B 1 88 ? -12.797 1.776 13.352 1 97 88 ASP B O 1
ATOM 1571 N N . ASP B 1 89 ? -11.648 0.535 11.93 1 97.75 89 ASP B N 1
ATOM 1572 C CA . ASP B 1 89 ? -10.852 -0.034 13.016 1 97.75 89 ASP B CA 1
ATOM 1573 C C . ASP B 1 89 ? -9.617 0.822 13.297 1 97.75 89 ASP B C 1
ATOM 1575 O O . ASP B 1 89 ? -9.109 0.842 14.422 1 97.75 89 ASP B O 1
ATOM 1579 N N . ARG B 1 90 ? -9.156 1.512 12.227 1 98.19 90 ARG B N 1
ATOM 1580 C CA . ARG B 1 90 ? -7.836 2.094 12.438 1 98.19 90 ARG B CA 1
ATOM 1581 C C . ARG B 1 90 ? -7.879 3.611 12.305 1 98.19 90 ARG B C 1
ATOM 1583 O O . ARG B 1 90 ? -6.961 4.305 12.75 1 98.19 90 ARG B O 1
ATOM 1590 N N . ILE B 1 91 ? -8.844 4.129 11.609 1 98.19 91 ILE B N 1
ATOM 1591 C CA . ILE B 1 91 ? -8.859 5.574 11.406 1 98.19 91 ILE B CA 1
ATOM 1592 C C . ILE B 1 91 ? -9.711 6.234 12.492 1 98.19 91 ILE B C 1
ATOM 1594 O O . ILE B 1 91 ? -10.898 5.926 12.641 1 98.19 91 ILE B O 1
ATOM 1598 N N . HIS B 1 92 ? -9.195 7.145 13.156 1 96.62 92 HIS B N 1
ATOM 1599 C CA . HIS B 1 92 ? -9.828 7.754 14.32 1 96.62 92 HIS B CA 1
ATOM 1600 C C . HIS B 1 92 ? -10.5 9.07 13.953 1 96.62 92 HIS B C 1
ATOM 1602 O O . HIS B 1 92 ? -11.531 9.422 14.523 1 96.62 92 HIS B O 1
ATOM 1608 N N . SER B 1 93 ? -9.852 9.789 13.109 1 96.62 93 SER B N 1
ATOM 1609 C CA . SER B 1 93 ? -10.391 11.102 12.758 1 96.62 93 SER B CA 1
ATOM 1610 C C . SER B 1 93 ? -9.789 11.609 11.453 1 96.62 93 SER B C 1
ATOM 1612 O O . SER B 1 93 ? -8.742 11.133 11.016 1 96.62 93 SER B O 1
ATOM 1614 N N . VAL B 1 94 ? -10.484 12.516 10.836 1 97.44 94 VAL B N 1
ATOM 1615 C CA . VAL B 1 94 ? -10.016 13.266 9.672 1 97.44 94 VAL B CA 1
ATOM 1616 C C . VAL B 1 94 ? -9.625 14.68 10.102 1 97.44 94 VAL B C 1
ATOM 1618 O O . VAL B 1 94 ? -10.438 15.414 10.664 1 97.44 94 VAL B O 1
ATOM 1621 N N . LEU B 1 95 ? -8.406 15.023 9.773 1 97.69 95 LEU B N 1
ATOM 1622 C CA . LEU B 1 95 ? -7.875 16.297 10.234 1 97.69 95 LEU B CA 1
ATOM 1623 C C . LEU B 1 95 ? -8.117 17.391 9.203 1 97.69 95 LEU B C 1
ATOM 1625 O O . LEU B 1 95 ? -8.047 18.578 9.523 1 97.69 95 LEU B O 1
ATOM 1629 N N . GLY B 1 96 ? -8.281 17.047 7.973 1 98.19 96 GLY B N 1
ATOM 1630 C CA . GLY B 1 96 ? -8.383 17.938 6.828 1 98.19 96 GLY B CA 1
ATOM 1631 C C . GLY B 1 96 ? -7.867 17.328 5.543 1 98.19 96 GLY B C 1
ATOM 1632 O O . GLY B 1 96 ? -7.734 16.094 5.445 1 98.19 96 GLY B O 1
ATOM 1633 N N . ARG B 1 97 ? -7.676 18.312 4.527 1 98.12 97 ARG B N 1
ATOM 1634 C CA . ARG B 1 97 ? -7.293 17.797 3.215 1 98.12 97 ARG B CA 1
ATOM 1635 C C . ARG B 1 97 ? -6.09 18.562 2.66 1 98.12 97 ARG B C 1
ATOM 1637 O O . ARG B 1 97 ? -6.008 19.781 2.795 1 98.12 97 ARG B O 1
ATOM 1644 N N . LEU B 1 98 ? -5.234 17.781 2.045 1 98.75 98 LEU B N 1
ATOM 1645 C CA . LEU B 1 98 ? -4.113 18.422 1.368 1 98.75 98 LEU B CA 1
ATOM 1646 C C . LEU B 1 98 ? -4.562 19.078 0.07 1 98.75 98 LEU B C 1
ATOM 1648 O O . LEU B 1 98 ? -5.52 18.625 -0.564 1 98.75 98 LEU B O 1
ATOM 1652 N N . ASP B 1 99 ? -3.816 20.078 -0.337 1 98.25 99 ASP B N 1
ATOM 1653 C CA . ASP B 1 99 ? -4.141 20.75 -1.594 1 98.25 99 ASP B CA 1
ATOM 1654 C C . ASP B 1 99 ? -3.59 19.969 -2.787 1 98.25 99 ASP B C 1
ATOM 1656 O O . ASP B 1 99 ? -2.814 19.031 -2.615 1 98.25 99 ASP B O 1
ATOM 1660 N N . THR B 1 100 ? -3.996 20.406 -3.936 1 98 100 THR B N 1
ATOM 1661 C CA . THR B 1 100 ? -3.686 19.688 -5.168 1 98 100 THR B CA 1
ATOM 1662 C C . THR B 1 100 ? -2.186 19.719 -5.449 1 98 100 THR B C 1
ATOM 1664 O O . THR B 1 100 ? -1.622 18.734 -5.949 1 98 100 THR B O 1
ATOM 1667 N N . THR B 1 101 ? -1.576 20.797 -5.148 1 98.06 101 THR B N 1
ATOM 1668 C CA . THR B 1 101 ? -0.145 20.922 -5.402 1 98.06 101 THR B CA 1
ATOM 1669 C C . THR B 1 101 ? 0.642 19.922 -4.578 1 98.06 101 THR B C 1
ATOM 1671 O O . THR B 1 101 ? 1.53 19.234 -5.098 1 98.06 101 THR B O 1
ATOM 1674 N N . THR B 1 102 ? 0.335 19.859 -3.307 1 98.5 102 THR B N 1
ATOM 1675 C CA . THR B 1 102 ? 0.985 18.891 -2.439 1 98.5 102 THR B CA 1
ATOM 1676 C C . THR B 1 102 ? 0.69 17.469 -2.908 1 98.5 102 THR B C 1
ATOM 1678 O O . THR B 1 102 ? 1.581 16.609 -2.92 1 98.5 102 THR B O 1
ATOM 1681 N N . MET B 1 103 ? -0.53 17.234 -3.365 1 98.69 103 MET B N 1
ATOM 1682 C CA . MET B 1 103 ? -0.892 15.891 -3.793 1 98.69 103 MET B CA 1
ATOM 1683 C C . MET B 1 103 ? -0.158 15.508 -5.074 1 98.69 103 MET B C 1
ATOM 1685 O O . MET B 1 103 ? 0.145 14.336 -5.297 1 98.69 103 MET B O 1
ATOM 1689 N N . ASP B 1 104 ? 0.158 16.469 -5.895 1 98.56 104 ASP B N 1
ATOM 1690 C CA . ASP B 1 104 ? 0.965 16.172 -7.074 1 98.56 104 ASP B CA 1
ATOM 1691 C C . ASP B 1 104 ? 2.336 15.625 -6.688 1 98.56 104 ASP B C 1
ATOM 1693 O O . ASP B 1 104 ? 2.846 14.703 -7.328 1 98.56 104 ASP B O 1
ATOM 1697 N N . GLU B 1 105 ? 2.91 16.188 -5.652 1 98.56 105 GLU B N 1
ATOM 1698 C CA . GLU B 1 105 ? 4.191 15.695 -5.152 1 98.56 105 GLU B CA 1
ATOM 1699 C C . GLU B 1 105 ? 4.055 14.289 -4.566 1 98.56 105 GLU B C 1
ATOM 1701 O O . GLU B 1 105 ? 4.918 13.438 -4.777 1 98.56 105 GLU B O 1
ATOM 1706 N N . VAL B 1 106 ? 2.957 14.062 -3.846 1 98.81 106 VAL B N 1
ATOM 1707 C CA . VAL B 1 106 ? 2.67 12.75 -3.285 1 98.81 106 VAL B CA 1
ATOM 1708 C C . VAL B 1 106 ? 2.555 11.719 -4.406 1 98.81 106 VAL B C 1
ATOM 1710 O O . VAL B 1 106 ? 3.131 10.633 -4.324 1 98.81 106 VAL B O 1
ATOM 1713 N N . ASP B 1 107 ? 1.851 12.148 -5.477 1 98.81 107 ASP B N 1
ATOM 1714 C CA . ASP B 1 107 ? 1.668 11.242 -6.609 1 98.81 107 ASP B CA 1
ATOM 1715 C C . ASP B 1 107 ? 3.008 10.867 -7.238 1 98.81 107 ASP B C 1
ATOM 1717 O O . ASP B 1 107 ? 3.24 9.711 -7.574 1 98.81 107 ASP B O 1
ATOM 1721 N N . GLU B 1 108 ? 3.889 11.812 -7.422 1 98.5 108 GLU B N 1
ATOM 1722 C CA . GLU B 1 108 ? 5.195 11.555 -8.023 1 98.5 108 GLU B CA 1
ATOM 1723 C C . GLU B 1 108 ? 6.02 10.609 -7.152 1 98.5 108 GLU B C 1
ATOM 1725 O O . GLU B 1 108 ? 6.664 9.688 -7.668 1 98.5 108 GLU B O 1
ATOM 1730 N N . ALA B 1 109 ? 6.008 10.852 -5.871 1 98.75 109 ALA B N 1
ATOM 1731 C CA . ALA B 1 109 ? 6.75 9.992 -4.949 1 98.75 109 ALA B CA 1
ATOM 1732 C C . ALA B 1 109 ? 6.164 8.586 -4.918 1 98.75 109 ALA B C 1
ATOM 1734 O O . ALA B 1 109 ? 6.898 7.598 -4.812 1 98.75 109 ALA B O 1
ATOM 1735 N N . LEU B 1 110 ? 4.812 8.492 -4.992 1 98.81 110 LEU B N 1
ATOM 1736 C CA . LEU B 1 110 ? 4.141 7.203 -5.055 1 98.81 110 LEU B CA 1
ATOM 1737 C C . LEU B 1 110 ? 4.582 6.418 -6.285 1 98.81 110 LEU B C 1
ATOM 1739 O O . LEU B 1 110 ? 4.922 5.238 -6.188 1 98.81 110 LEU B O 1
ATOM 1743 N N . LYS B 1 111 ? 4.527 7.133 -7.41 1 98.81 111 LYS B N 1
ATOM 1744 C CA . LYS B 1 111 ? 4.945 6.492 -8.656 1 98.81 111 LYS B CA 1
ATOM 1745 C C . LYS B 1 111 ? 6.383 5.988 -8.555 1 98.81 111 LYS B C 1
ATOM 1747 O O . LYS B 1 111 ? 6.695 4.895 -9.031 1 98.81 111 LYS B O 1
ATOM 1752 N N . LEU B 1 112 ? 7.215 6.746 -7.973 1 98.5 112 LEU B N 1
ATOM 1753 C CA . LEU B 1 112 ? 8.609 6.352 -7.793 1 98.5 112 LEU B CA 1
ATOM 1754 C C . LEU B 1 112 ? 8.711 5.105 -6.918 1 98.5 112 LEU B C 1
ATOM 1756 O O . LEU B 1 112 ? 9.367 4.129 -7.293 1 98.5 112 LEU B O 1
ATOM 1760 N N . SER B 1 113 ? 8.062 5.07 -5.734 1 98.75 113 SER B N 1
ATOM 1761 C CA . SER B 1 113 ? 8.133 3.961 -4.785 1 98.75 113 SER B CA 1
ATOM 1762 C C . SER B 1 113 ? 7.641 2.664 -5.418 1 98.75 113 SER B C 1
ATOM 1764 O O . SER B 1 113 ? 8.133 1.582 -5.094 1 98.75 113 SER B O 1
ATOM 1766 N N . LEU B 1 114 ? 6.664 2.801 -6.348 1 98.81 114 LEU B N 1
ATOM 1767 C CA . LEU B 1 114 ? 6 1.628 -6.906 1 98.81 114 LEU B CA 1
ATOM 1768 C C . LEU B 1 114 ? 6.496 1.342 -8.32 1 98.81 114 LEU B C 1
ATOM 1770 O O . LEU B 1 114 ? 5.973 0.455 -9 1 98.81 114 LEU B O 1
ATOM 1774 N N . ALA B 1 115 ? 7.445 2.137 -8.828 1 98.38 115 ALA B N 1
ATOM 1775 C CA . ALA B 1 115 ? 8.008 2.006 -10.164 1 98.38 115 ALA B CA 1
ATOM 1776 C C . ALA B 1 115 ? 6.914 2.102 -11.227 1 98.38 115 ALA B C 1
ATOM 1778 O O . ALA B 1 115 ? 6.852 1.274 -12.141 1 98.38 115 ALA B O 1
ATOM 1779 N N . LEU B 1 116 ? 6.109 3.117 -11.039 1 98.38 116 LEU B N 1
ATOM 1780 C CA . LEU B 1 116 ? 5.055 3.363 -12.016 1 98.38 116 LEU B CA 1
ATOM 1781 C C . LEU B 1 116 ? 5.422 4.531 -12.93 1 98.38 116 LEU B C 1
ATOM 1783 O O . LEU B 1 116 ? 6.02 5.512 -12.477 1 98.38 116 LEU B O 1
ATOM 1787 N N . ASP B 1 117 ? 5.223 4.352 -14.227 1 86.81 117 ASP B N 1
ATOM 1788 C CA . ASP B 1 117 ? 5.535 5.379 -15.219 1 86.81 117 ASP B CA 1
ATOM 1789 C C . ASP B 1 117 ? 4.449 6.453 -15.258 1 86.81 117 ASP B C 1
ATOM 1791 O O . ASP B 1 117 ? 3.285 6.176 -14.961 1 86.81 117 ASP B O 1
#

Organism: NCBI:txid1816183

Foldseek 3Di:
DPPAPQDAAQWWFWWAAPPDDDPADGGTFIWGFHAHRVCSVPDQKTKTFGKDPDDDPDLLWQWDAVVQDLDVHTIITGLLRIDMDGCVPITDGTSGGHDPVSVVSNVRSNCVSVVHD/DPPAPQDAAQWWFWWAAPPDDDPADGGTFIWGFHAHRVCSVPDQKTKTFGKDPDDDPDLLWQWDAVVQDLDVHTIITGLLRIDMDGCVPITDGTSGGHDPVSVVSNVRSNCVSVVHD

Radius of gyration: 16.69 Å; Cα contacts (8 Å, |Δi|>4): 567; chains: 2; bounding box: 50×49×36 Å

pLDDT: mean 95.75, std 11.0, range [31.81, 99.0]